Protein AF-A0A2R6CIU4-F1 (afdb_monomer)

Foldseek 3Di:
DDDDDDDDDDDPDDDDDDDDDDDDDDDDDDDDDDDDDDDDDDDDDDDDDDDDDDPPPPPPPPPDDPDDDDDDAPDFDDCQLLQDDDDRNQVNLVVQFWFQWAAPVVGQDIDGTQFPDWDADPQQFKIKTFGDPCDAHPVGHHQFLVQLVQLLLLCFAFPSNVPRNCCCVVQVFDFAFQDPDPVPGDPPVRGDRPGGQWDRPDRGMIMTGHPGRDPCNSVSRRGRSSTGDPHQCDCRRPPHPHDD

Nearest PDB structures (foldseek):
  6dth-assembly1_A  TM=9.074E-01  e=2.411E-11  Haemophilus influenzae 86-028NP
  8upi-assembly1_A  TM=8.669E-01  e=5.474E-10  Mesorhizobium sp. AP09
  4gl8-assembly2_B  TM=8.285E-01  e=9.313E-10  Borreliella burgdorferi B31
  7kz9-assembly2_B  TM=8.785E-01  e=1.852E-08  Pseudomonas sp. PDC86
  3dp8-assembly2_B  TM=7.549E-01  e=6.123E-08  Escherichia coli K-12

Secondary structure (DSSP, 8-state):
------------------------------------------------------------------------PPP-S--SGGG--HHHHHHHHTTT---SEEPPTT--S-EESSEEEEEE-TTS-EEEEEEPTT-B-TTSPBP-HHHHHHHHHHHHH-TT-TT--HHHHTS-B---BSSSSTTT--TTTTB-TT-SSEEEEETTEEEEEBSS--TTHHHHTTSGGGS---TTS-S-STT-----

Solvent-accessible surface area (backbone atoms only — not comparable to full-atom values): 15424 Å² total; per-residue (Å²): 136,80,88,83,88,83,86,81,88,79,79,85,71,88,78,84,87,82,90,85,89,90,85,89,81,90,84,80,90,81,91,79,86,87,86,88,83,84,89,88,85,90,82,89,80,90,80,88,81,90,84,91,82,74,88,79,71,79,74,82,76,87,68,81,70,89,81,79,86,86,79,91,72,58,86,60,86,37,79,51,51,36,48,58,54,64,72,23,12,48,64,51,38,72,72,77,55,66,27,49,24,32,65,48,91,98,48,85,63,65,38,66,61,42,20,75,46,76,50,68,43,98,72,50,28,42,39,37,35,37,43,42,90,81,41,55,46,98,88,65,50,71,58,37,25,54,15,41,53,46,27,46,46,22,14,47,46,16,87,69,11,81,91,32,38,42,68,54,75,63,29,45,42,30,59,51,57,78,37,99,41,83,92,70,46,50,83,35,80,25,54,43,75,90,36,59,45,58,44,56,80,42,63,46,28,31,35,39,33,34,72,54,62,55,95,51,39,66,66,57,42,46,41,66,35,61,26,54,46,69,65,45,50,54,51,60,23,61,98,42,82,31,77,106

Sequence (244 aa):
MGETP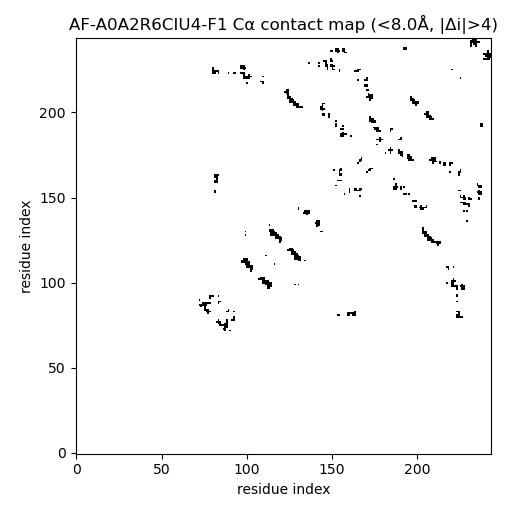SNTEGRSTRRSFLTAAGGAGMVALAGCTGDDSDDTDAGDSDTGDGDTGDGDTGDDDTGGEEQVLQLSIPPTDSFDNIRIKGDGSTQITNQVYAGLLTHPEGGLEPVGEIATNVEISDDFQTYTFELDENAVFHNGDPVRAQDFIYSWERAVGSPNAQETRHITTDVPVEHEVEAESYEEATYPDDYVPGSLAVEAVDDKTLRMNLRFAWHSTLEKLTIGPLEPVPEGLVDDAPGYDGEL

pLDDT: mean 79.24, std 23.2, range [32.53, 98.88]

Radius of gyration: 27.36 Å; Cα contacts (8 Å, |Δi|>4): 360; chains: 1; bounding box: 93×91×56 Å

Structure (mmCIF, N/CA/C/O backbone):
data_AF-A0A2R6CIU4-F1
#
_entry.id   AF-A0A2R6CIU4-F1
#
loop_
_atom_site.group_PDB
_atom_site.id
_atom_site.type_symbol
_atom_site.label_atom_id
_atom_site.label_alt_id
_atom_site.label_comp_id
_atom_site.label_asym_id
_atom_site.label_entity_id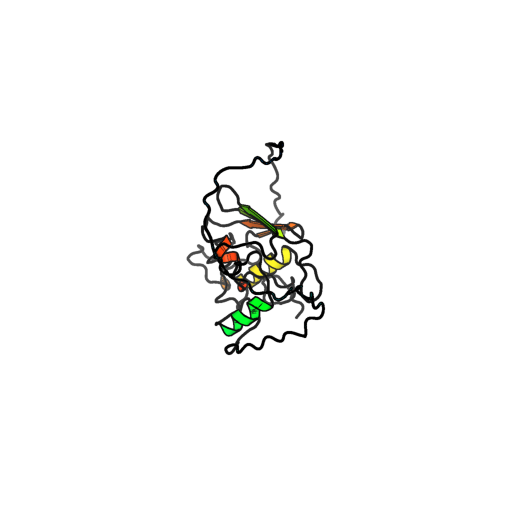
_atom_site.label_seq_id
_atom_site.pdbx_PDB_ins_code
_atom_site.Cartn_x
_atom_site.Cartn_y
_atom_site.Cartn_z
_atom_site.occupancy
_atom_site.B_iso_or_equiv
_atom_site.auth_seq_id
_atom_site.auth_comp_id
_atom_site.auth_asym_id
_atom_site.auth_atom_id
_atom_site.pdbx_PDB_model_num
ATOM 1 N N . MET A 1 1 ? 43.187 -44.907 3.452 1.00 40.69 1 MET A N 1
ATOM 2 C CA . MET A 1 1 ? 43.236 -44.356 4.821 1.00 40.69 1 MET A CA 1
ATOM 3 C C . MET A 1 1 ? 42.487 -43.027 4.820 1.00 40.69 1 MET A C 1
ATOM 5 O O . MET A 1 1 ? 42.979 -42.114 4.172 1.00 40.69 1 MET A O 1
ATOM 9 N N . GLY A 1 2 ? 41.326 -42.990 5.496 1.00 42.25 2 GLY A N 1
ATOM 10 C CA . GLY A 1 2 ? 40.418 -41.841 5.720 1.00 42.25 2 GLY A CA 1
ATOM 11 C C . GLY A 1 2 ? 39.456 -41.592 4.548 1.00 42.25 2 GLY A C 1
ATOM 12 O O . GLY A 1 2 ? 39.940 -41.182 3.504 1.00 42.25 2 GLY A O 1
ATOM 13 N N . GLU A 1 3 ? 38.140 -41.878 4.533 1.00 34.25 3 GLU A N 1
ATOM 14 C CA . GLU A 1 3 ? 37.060 -41.831 5.558 1.00 34.25 3 GLU A CA 1
ATOM 15 C C . GLU A 1 3 ? 37.051 -40.476 6.292 1.00 34.25 3 GLU A C 1
ATOM 17 O O . GLU A 1 3 ? 38.065 -40.115 6.873 1.00 34.25 3 GLU A O 1
ATOM 22 N N . THR A 1 4 ? 36.015 -39.627 6.314 1.00 41.59 4 THR A N 1
ATOM 23 C CA . THR A 1 4 ? 34.558 -39.718 6.058 1.00 41.59 4 THR A CA 1
ATOM 24 C C . THR A 1 4 ? 33.990 -38.267 5.989 1.00 41.59 4 THR A C 1
ATOM 26 O O . THR A 1 4 ? 34.752 -37.328 6.219 1.00 41.59 4 THR A O 1
ATOM 29 N N . PRO A 1 5 ? 32.697 -38.057 5.657 1.00 53.28 5 PRO A N 1
ATOM 30 C CA . PRO A 1 5 ? 32.129 -36.810 5.125 1.00 53.28 5 PRO A CA 1
ATOM 31 C C . PRO A 1 5 ? 31.508 -35.893 6.196 1.00 53.28 5 PRO A C 1
ATOM 33 O O . PRO A 1 5 ? 31.348 -36.293 7.345 1.00 53.28 5 PRO A O 1
ATOM 36 N N . SER A 1 6 ? 31.035 -34.710 5.792 1.00 36.94 6 SER A N 1
ATOM 37 C CA . SER A 1 6 ? 29.988 -33.992 6.531 1.00 36.94 6 SER A CA 1
ATOM 38 C C . SER A 1 6 ? 28.919 -33.467 5.574 1.00 36.94 6 SER A C 1
ATOM 40 O O . SER A 1 6 ? 29.061 -32.421 4.948 1.00 36.94 6 SER A O 1
ATOM 42 N N . ASN A 1 7 ? 27.848 -34.247 5.474 1.00 40.69 7 ASN A N 1
ATOM 43 C CA . ASN A 1 7 ? 26.508 -33.763 5.178 1.00 40.69 7 ASN A CA 1
ATOM 44 C C . ASN A 1 7 ? 25.983 -33.069 6.450 1.00 40.69 7 ASN A C 1
ATOM 46 O O . ASN A 1 7 ? 26.304 -33.560 7.533 1.00 40.69 7 ASN A O 1
ATOM 50 N N . THR A 1 8 ? 25.199 -31.993 6.344 1.00 39.06 8 THR A N 1
ATOM 51 C CA . THR A 1 8 ? 23.981 -31.741 7.150 1.00 39.06 8 THR A CA 1
ATOM 52 C C . THR A 1 8 ? 23.365 -30.400 6.749 1.00 39.06 8 THR A C 1
ATOM 54 O O . THR A 1 8 ? 23.949 -29.335 6.934 1.00 39.06 8 THR A O 1
ATOM 57 N N . GLU A 1 9 ? 22.151 -30.514 6.220 1.00 46.09 9 GLU A N 1
ATOM 58 C CA . GLU A 1 9 ? 21.124 -29.491 6.067 1.00 46.09 9 GLU A CA 1
ATOM 59 C C . GLU A 1 9 ? 20.937 -28.649 7.340 1.00 46.09 9 GLU A C 1
ATOM 61 O O . GLU A 1 9 ? 20.700 -29.179 8.426 1.00 46.09 9 GLU A O 1
ATOM 66 N N . GLY A 1 10 ? 20.954 -27.327 7.194 1.00 34.62 10 GLY A N 1
ATOM 67 C CA . GLY A 1 10 ? 20.480 -26.391 8.208 1.00 34.62 10 GLY A CA 1
ATOM 68 C C . GLY A 1 10 ? 19.178 -25.750 7.753 1.00 34.62 10 GLY A C 1
ATOM 69 O O . GLY A 1 10 ? 19.199 -24.706 7.113 1.00 34.62 10 GLY A O 1
ATOM 70 N N . ARG A 1 11 ? 18.045 -26.381 8.074 1.00 40.62 11 ARG A N 1
ATOM 71 C CA . ARG A 1 11 ? 16.707 -25.782 7.959 1.00 40.62 11 ARG A CA 1
ATOM 72 C C . ARG A 1 11 ? 16.665 -24.490 8.782 1.00 40.62 11 ARG A C 1
ATOM 74 O O . ARG A 1 11 ? 16.795 -24.551 10.007 1.00 40.62 11 ARG A O 1
ATOM 81 N N . SER A 1 12 ? 16.461 -23.344 8.131 1.00 40.06 12 SER A N 1
ATOM 82 C CA . SER A 1 12 ? 16.193 -22.086 8.833 1.00 40.06 12 SER A CA 1
ATOM 83 C C . SER A 1 12 ? 14.860 -22.221 9.567 1.00 40.06 12 SER A C 1
ATOM 85 O O . SER A 1 12 ? 13.793 -22.363 8.971 1.00 40.06 12 SER A O 1
ATOM 87 N N . THR A 1 13 ? 14.945 -22.317 10.889 1.00 41.78 13 THR A N 1
ATOM 88 C CA . THR A 1 13 ? 13.796 -22.472 11.775 1.00 41.78 13 THR A CA 1
ATOM 89 C C . THR A 1 13 ? 13.270 -21.080 12.092 1.00 41.78 13 THR A C 1
ATOM 91 O O . THR A 1 13 ? 13.979 -20.292 12.718 1.00 41.78 13 THR A O 1
ATOM 94 N N . ARG A 1 14 ? 12.032 -20.805 11.659 1.00 48.69 14 ARG A N 1
ATOM 95 C CA . ARG A 1 14 ? 11.247 -19.605 11.982 1.00 48.69 14 ARG A CA 1
ATOM 96 C C . ARG A 1 14 ? 11.309 -19.356 13.489 1.00 48.69 14 ARG A C 1
ATOM 98 O O . ARG A 1 14 ? 10.862 -20.194 14.274 1.00 48.69 14 ARG A O 1
ATOM 105 N N . ARG A 1 15 ? 11.914 -18.243 13.902 1.00 47.59 15 ARG A N 1
ATOM 106 C CA . ARG A 1 15 ? 11.979 -17.863 15.314 1.00 47.59 15 ARG A CA 1
ATOM 107 C C . ARG A 1 15 ? 10.782 -16.992 15.647 1.00 47.59 15 ARG A C 1
ATOM 109 O O . ARG A 1 15 ? 10.763 -15.809 15.345 1.00 47.59 15 ARG A O 1
ATOM 116 N N . SER A 1 16 ? 9.810 -17.615 16.303 1.00 41.00 16 SER A N 1
ATOM 117 C CA . SER A 1 16 ? 8.785 -16.939 17.087 1.00 41.00 16 SER A CA 1
ATOM 118 C C . SER A 1 16 ? 9.437 -16.053 18.148 1.00 41.00 16 SER A C 1
ATOM 120 O O . SER A 1 16 ? 10.210 -16.545 18.974 1.00 41.00 16 SER A O 1
ATOM 122 N N . PHE A 1 17 ? 9.073 -14.775 18.167 1.00 42.91 17 PHE A N 1
ATOM 123 C CA . PHE A 1 17 ? 9.242 -13.921 19.334 1.00 42.91 17 PHE A CA 1
ATOM 124 C C . PHE A 1 17 ? 7.880 -13.753 20.008 1.00 42.91 17 PHE A C 1
ATOM 126 O O . PHE A 1 17 ? 6.955 -13.180 19.449 1.00 42.91 17 PHE A O 1
ATOM 133 N N . LEU A 1 18 ? 7.761 -14.285 21.224 1.00 45.03 18 LEU A N 1
ATOM 134 C CA . LEU A 1 18 ? 6.689 -13.965 22.159 1.00 45.03 18 LEU A CA 1
ATOM 135 C C . LEU A 1 18 ? 7.311 -13.497 23.472 1.00 45.03 18 LEU A C 1
ATOM 137 O O . LEU A 1 18 ? 8.196 -14.176 24.001 1.00 45.03 18 LEU A O 1
ATOM 141 N N . THR A 1 19 ? 6.722 -12.437 24.036 1.00 38.72 19 THR A N 1
ATOM 142 C CA . THR A 1 19 ? 6.348 -12.253 25.461 1.00 38.72 19 THR A CA 1
ATOM 143 C C . THR A 1 19 ? 6.797 -10.913 26.053 1.00 38.72 19 THR A C 1
ATOM 145 O O . THR A 1 19 ? 7.973 -10.744 26.360 1.00 38.72 19 THR A O 1
ATOM 148 N N . ALA A 1 20 ? 5.826 -10.026 26.321 1.00 40.47 20 ALA A N 1
ATOM 149 C CA . ALA A 1 20 ? 5.445 -9.490 27.650 1.00 40.47 20 ALA A CA 1
ATOM 150 C C . ALA A 1 20 ? 4.578 -8.219 27.445 1.00 40.47 20 ALA A C 1
ATOM 152 O O . ALA A 1 20 ? 5.056 -7.249 26.882 1.00 40.47 20 ALA A O 1
ATOM 153 N N . ALA A 1 21 ? 3.258 -8.232 27.659 1.00 45.28 21 ALA A N 1
ATOM 154 C CA . ALA A 1 21 ? 2.505 -8.189 28.924 1.00 45.28 21 ALA A CA 1
ATOM 155 C C . ALA A 1 21 ? 2.401 -6.793 29.590 1.00 45.28 21 ALA A C 1
ATOM 157 O O . ALA A 1 21 ? 3.318 -6.370 30.286 1.00 45.28 21 ALA A O 1
ATOM 158 N N . GLY A 1 22 ? 1.196 -6.200 29.529 1.00 33.81 22 GLY A N 1
ATOM 159 C CA . GLY A 1 22 ? 0.552 -5.577 30.697 1.00 33.81 22 GLY A CA 1
ATOM 160 C C . GLY A 1 22 ? 0.092 -4.117 30.571 1.00 33.81 22 GLY A C 1
ATOM 161 O O . GLY A 1 22 ? 0.916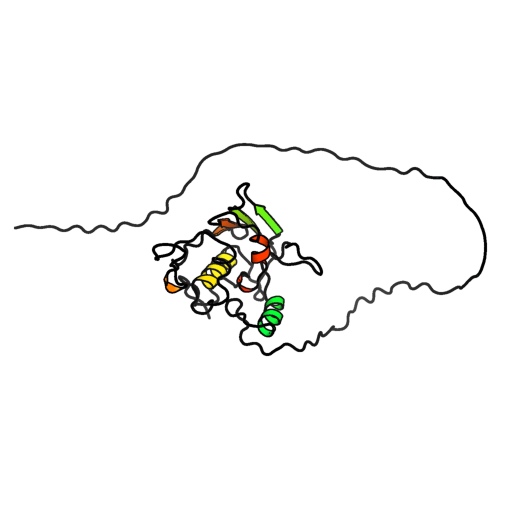 -3.224 30.434 1.00 33.81 22 GLY A O 1
ATOM 162 N N . GLY A 1 23 ? -1.210 -3.875 30.791 1.00 41.78 23 GLY A N 1
ATOM 163 C CA . GLY A 1 23 ? -1.718 -2.571 31.243 1.00 41.78 23 GLY A CA 1
ATOM 164 C C . GLY A 1 23 ? -3.142 -2.230 30.801 1.00 41.78 23 GLY A C 1
ATOM 165 O O . GLY A 1 23 ? -3.330 -1.611 29.768 1.00 41.78 23 GLY A O 1
ATOM 166 N N . ALA A 1 24 ? -4.145 -2.609 31.598 1.00 47.69 24 ALA A N 1
ATOM 167 C CA . ALA A 1 24 ? -5.553 -2.267 31.389 1.00 47.69 24 ALA A CA 1
ATOM 168 C C . ALA A 1 24 ? -5.875 -0.805 31.754 1.00 47.69 24 ALA A C 1
ATOM 170 O O . ALA A 1 24 ? -5.372 -0.292 32.754 1.00 47.69 24 ALA A O 1
ATOM 171 N N . GLY A 1 25 ? -6.812 -0.191 31.025 1.00 43.91 25 GLY A N 1
ATOM 172 C CA . GLY A 1 25 ? -7.410 1.097 31.381 1.00 43.91 25 GLY A CA 1
ATOM 173 C C . GLY A 1 25 ? -8.741 1.346 30.671 1.00 43.91 25 GLY A C 1
ATOM 174 O O . GLY A 1 25 ? -8.791 2.090 29.703 1.00 43.91 25 GLY A O 1
ATOM 175 N N . MET A 1 26 ? -9.826 0.733 31.155 1.00 49.50 26 MET A N 1
ATOM 176 C CA . MET A 1 26 ? -11.196 1.125 30.794 1.00 49.50 26 MET A CA 1
ATOM 177 C C . MET A 1 26 ? -11.586 2.397 31.555 1.00 49.50 26 MET A C 1
ATOM 179 O O . MET A 1 26 ? -11.613 2.386 32.788 1.00 49.50 26 MET A O 1
ATOM 183 N N . VAL A 1 27 ? -11.988 3.444 30.836 1.00 54.94 27 VAL A N 1
ATOM 184 C CA . VAL A 1 27 ? -12.813 4.525 31.389 1.00 54.94 27 VAL A CA 1
ATOM 185 C C . VAL A 1 27 ? -14.105 4.583 30.585 1.00 54.94 27 VAL A C 1
ATOM 187 O O . VAL A 1 27 ? -14.100 4.856 29.391 1.00 54.94 27 VAL A O 1
ATOM 190 N N . ALA A 1 28 ? -15.211 4.298 31.264 1.00 53.50 28 ALA A N 1
ATOM 191 C CA . ALA A 1 28 ? -16.570 4.479 30.781 1.00 53.50 28 ALA A CA 1
ATOM 192 C C . ALA A 1 28 ? -17.320 5.439 31.720 1.00 53.50 28 ALA A C 1
ATOM 194 O O . ALA A 1 28 ? -16.919 5.601 32.876 1.00 53.50 28 ALA A O 1
ATOM 195 N N . LEU A 1 29 ? -18.475 5.921 31.228 1.00 43.97 29 LEU A N 1
ATOM 196 C CA . LEU A 1 29 ? -19.526 6.741 31.874 1.00 43.97 29 LEU A CA 1
ATOM 197 C C . LEU A 1 29 ? -19.256 8.258 31.804 1.00 43.97 29 LEU A C 1
ATOM 199 O O . LEU A 1 29 ? -18.153 8.690 32.103 1.00 43.97 29 LEU A O 1
ATOM 203 N N . ALA A 1 30 ? -20.179 9.164 31.467 1.00 53.97 30 ALA A N 1
ATOM 204 C CA . ALA A 1 30 ? -21.625 9.201 31.184 1.00 53.97 30 ALA A CA 1
ATOM 205 C C . ALA A 1 30 ? -21.869 10.531 30.398 1.00 53.97 30 ALA A C 1
ATOM 207 O O . ALA A 1 30 ? -21.031 11.421 30.479 1.00 53.97 30 ALA A O 1
ATOM 208 N N . GLY A 1 31 ? -22.896 10.795 29.584 1.00 35.91 31 GLY A N 1
ATOM 209 C CA . GLY A 1 31 ? -24.311 10.438 29.667 1.00 35.91 31 GLY A CA 1
ATOM 210 C C . GLY A 1 31 ? -25.108 11.496 30.451 1.00 35.91 31 GLY A C 1
ATOM 211 O O . GLY A 1 31 ? -25.123 11.405 31.672 1.00 35.91 31 GLY A O 1
ATOM 212 N N . CYS A 1 32 ? -25.726 12.472 29.759 1.00 52.81 32 CYS A N 1
ATOM 213 C CA . CYS A 1 32 ? -27.054 13.094 30.017 1.00 52.81 32 CYS A CA 1
ATOM 214 C C . CYS A 1 32 ? -27.210 14.407 29.204 1.00 52.81 32 CYS A C 1
ATOM 216 O O . CYS A 1 32 ? -26.373 15.292 29.332 1.00 52.81 32 CYS A O 1
ATOM 218 N N . THR A 1 33 ? -28.126 14.495 28.223 1.00 45.06 33 THR A N 1
ATOM 219 C CA . THR A 1 33 ? -29.502 15.073 28.325 1.00 45.06 33 THR A CA 1
ATOM 220 C C . THR A 1 33 ? -29.495 16.521 28.841 1.00 45.06 33 THR A C 1
ATOM 222 O O . THR A 1 33 ? -29.038 16.746 29.953 1.00 45.06 33 THR A O 1
ATOM 225 N N . GLY A 1 34 ? -29.947 17.550 28.128 1.00 33.91 34 GLY A N 1
ATOM 226 C CA . GLY A 1 34 ? -31.253 17.714 27.487 1.00 33.91 34 GLY A CA 1
ATOM 227 C C . GLY A 1 34 ? -31.956 18.928 28.126 1.00 33.91 34 GLY A C 1
ATOM 228 O O . GLY A 1 34 ? -31.728 19.195 29.304 1.00 33.91 34 GLY A O 1
ATOM 229 N N . ASP A 1 35 ? -32.815 19.577 27.340 1.00 34.22 35 ASP A N 1
ATOM 230 C CA . ASP A 1 35 ? -33.906 20.496 27.717 1.00 34.22 35 ASP A CA 1
ATOM 231 C C . ASP A 1 35 ? -33.713 22.023 27.558 1.00 34.22 35 ASP A C 1
ATOM 233 O O . ASP A 1 35 ? -32.826 22.658 28.132 1.00 34.22 35 ASP A O 1
ATOM 237 N N . ASP A 1 36 ? -34.631 22.536 26.734 1.00 43.06 36 ASP A N 1
ATOM 238 C CA . ASP A 1 36 ? -35.089 23.886 26.410 1.00 43.06 36 ASP A CA 1
ATOM 239 C C . ASP A 1 36 ? -35.134 24.925 27.537 1.00 43.06 36 ASP A C 1
ATOM 241 O O . ASP A 1 36 ? -35.415 24.613 28.693 1.00 43.06 36 ASP A O 1
ATOM 245 N N . SER A 1 37 ? -35.019 26.204 27.152 1.00 39.16 37 SER A N 1
ATOM 246 C CA . SER A 1 37 ? -35.861 27.296 27.672 1.00 39.16 37 SER A CA 1
ATOM 247 C C . SER A 1 37 ? -35.750 28.555 26.803 1.00 39.16 37 SER A C 1
ATOM 249 O O . SER A 1 37 ? -34.659 29.072 26.562 1.00 39.16 37 SER A O 1
ATOM 251 N N . ASP A 1 38 ? -36.927 29.017 26.394 1.00 34.06 38 ASP A N 1
ATOM 252 C CA . ASP A 1 38 ? -37.284 30.152 25.549 1.00 34.06 38 ASP A CA 1
ATOM 253 C C . ASP A 1 38 ? -36.863 31.567 26.004 1.00 34.06 38 ASP A C 1
ATOM 255 O O . ASP A 1 38 ? -36.639 31.856 27.181 1.00 34.06 38 ASP A O 1
ATOM 259 N N . ASP A 1 39 ? -36.956 32.445 24.996 1.00 37.62 39 ASP A N 1
ATOM 260 C CA . ASP A 1 39 ? -37.432 33.836 25.000 1.00 37.62 39 ASP A CA 1
ATOM 261 C C . ASP A 1 39 ? -36.554 34.965 25.566 1.00 37.62 39 ASP A C 1
ATOM 263 O O . ASP A 1 39 ? -36.380 35.153 26.769 1.00 37.62 39 ASP A O 1
ATOM 267 N N . THR A 1 40 ? -36.120 35.858 24.668 1.00 32.84 40 THR A N 1
ATOM 268 C CA . THR A 1 40 ? -36.697 37.214 24.513 1.00 32.84 40 THR A CA 1
ATOM 269 C C . THR A 1 40 ? -35.894 38.013 23.478 1.00 32.84 40 THR A C 1
ATOM 271 O O . THR A 1 40 ? -34.697 38.217 23.647 1.00 32.84 40 THR A O 1
ATOM 274 N N . ASP A 1 41 ? -36.536 38.493 22.413 1.00 34.06 41 ASP A N 1
ATOM 275 C CA . ASP A 1 41 ? -36.815 39.929 22.245 1.00 34.06 41 ASP A CA 1
ATOM 276 C C . ASP A 1 41 ? -37.556 40.174 20.923 1.00 34.06 41 ASP A C 1
ATOM 278 O O . ASP A 1 41 ? -37.136 39.757 19.842 1.00 34.06 41 ASP A O 1
ATOM 282 N N . ALA A 1 42 ? -38.691 40.854 21.042 1.00 36.62 42 ALA A N 1
ATOM 283 C CA . ALA A 1 42 ? -39.556 41.235 19.945 1.00 36.62 42 ALA A CA 1
ATOM 284 C C . ALA A 1 42 ? -39.178 42.643 19.469 1.00 36.62 42 ALA A C 1
ATOM 286 O O . ALA A 1 42 ? -39.228 43.602 20.237 1.00 36.62 42 ALA A O 1
ATOM 287 N N . GLY A 1 43 ? -38.875 42.772 18.179 1.00 33.66 43 GLY A N 1
ATOM 288 C CA . GLY A 1 43 ? -38.685 44.045 17.487 1.00 33.66 43 GLY A CA 1
ATOM 289 C C . GLY A 1 43 ? -39.458 44.063 16.173 1.00 33.66 43 GLY A C 1
ATOM 290 O O . GLY A 1 43 ? -38.932 43.696 15.131 1.00 33.66 43 GLY A O 1
ATOM 291 N N . ASP A 1 44 ? -40.719 44.466 16.281 1.00 36.81 44 ASP A N 1
ATOM 292 C CA . ASP A 1 44 ? -41.737 44.674 15.246 1.00 36.81 44 ASP A CA 1
ATOM 293 C C . ASP A 1 44 ? -41.370 45.748 14.194 1.00 36.81 44 ASP A C 1
ATOM 295 O O . ASP A 1 44 ? -40.873 46.821 14.547 1.00 36.81 44 ASP A O 1
ATOM 299 N N . SER A 1 45 ? -41.639 45.480 12.907 1.00 37.03 45 SER A N 1
ATOM 300 C CA . SER A 1 45 ? -42.509 46.316 12.042 1.00 37.03 45 SER A CA 1
ATOM 301 C C . SER A 1 45 ? -42.553 45.842 10.572 1.00 37.03 45 SER A C 1
ATOM 303 O O . SER A 1 45 ? -41.539 45.846 9.881 1.00 37.03 45 SER A O 1
ATOM 305 N N . ASP A 1 46 ? -43.768 45.459 10.137 1.00 34.81 46 ASP A N 1
ATOM 306 C CA . ASP A 1 46 ? -44.488 45.824 8.888 1.00 34.81 46 ASP A CA 1
ATOM 307 C C . ASP A 1 46 ? -43.694 45.938 7.555 1.00 34.81 46 ASP A C 1
ATOM 309 O O . ASP A 1 46 ? -42.739 46.691 7.446 1.00 34.81 46 ASP A O 1
ATOM 313 N N . THR A 1 47 ? -44.092 45.414 6.383 1.00 37.06 47 THR A N 1
ATOM 314 C CA . THR A 1 47 ? -45.433 45.243 5.780 1.00 37.06 47 THR A CA 1
ATOM 315 C C . THR A 1 47 ? -45.310 44.565 4.394 1.00 37.06 47 THR A C 1
ATOM 317 O O . THR A 1 47 ? -44.411 44.938 3.645 1.00 37.06 47 THR A O 1
ATOM 320 N N . GLY A 1 48 ? -46.296 43.728 4.020 1.00 32.53 48 GLY A N 1
ATOM 321 C CA . GLY A 1 48 ? -46.746 43.412 2.638 1.00 32.53 48 GLY A CA 1
ATOM 322 C C . GLY A 1 48 ? -45.811 42.534 1.787 1.00 32.53 48 GLY A C 1
ATOM 323 O O . GLY A 1 48 ? -44.605 42.692 1.824 1.00 32.53 48 GLY A O 1
ATOM 324 N N . ASP A 1 49 ? -46.246 41.593 0.958 1.00 39.66 49 ASP A N 1
ATOM 325 C CA . ASP A 1 49 ? -47.519 41.327 0.290 1.00 39.66 49 ASP A CA 1
ATOM 326 C C . ASP A 1 49 ? -47.469 39.863 -0.198 1.00 39.66 49 ASP A C 1
ATOM 328 O O . ASP A 1 49 ? -46.385 39.296 -0.353 1.00 39.66 49 ASP A O 1
ATOM 332 N N . GLY A 1 50 ? -48.627 39.232 -0.362 1.00 37.19 50 GLY A N 1
ATOM 333 C CA . GLY A 1 50 ? -48.740 37.790 -0.561 1.00 37.19 50 GLY A CA 1
ATOM 334 C C . GLY A 1 50 ? -48.333 37.298 -1.949 1.00 37.19 50 GLY A C 1
ATOM 335 O O . GLY A 1 50 ? -48.585 37.955 -2.954 1.00 37.19 50 GLY A O 1
ATOM 336 N N . ASP A 1 51 ? -47.822 36.069 -1.996 1.00 39.88 51 ASP A N 1
ATOM 337 C CA . ASP A 1 51 ? -48.070 35.182 -3.126 1.00 39.88 51 ASP A CA 1
ATOM 338 C C . ASP A 1 51 ? -48.325 33.759 -2.622 1.00 39.88 51 ASP A C 1
ATOM 340 O O . ASP A 1 51 ? -47.639 33.227 -1.748 1.00 39.88 51 ASP A O 1
ATOM 344 N N . THR A 1 52 ? -49.406 33.196 -3.138 1.00 43.62 52 THR A N 1
ATOM 345 C CA . THR A 1 52 ? -49.905 31.848 -2.895 1.00 43.62 52 THR A CA 1
ATOM 346 C C . THR A 1 52 ? -49.443 30.953 -4.030 1.00 43.62 52 THR A C 1
ATOM 348 O O . THR A 1 52 ? -49.817 31.194 -5.174 1.00 43.62 52 THR A O 1
ATOM 351 N N . GLY A 1 53 ? -48.752 29.869 -3.696 1.00 34.34 53 GLY A N 1
ATOM 352 C CA . GLY A 1 53 ? -48.411 28.786 -4.617 1.00 34.34 53 GLY A CA 1
ATOM 353 C C . GLY A 1 53 ? -46.987 28.325 -4.340 1.00 34.34 53 GLY A C 1
ATOM 354 O O . GLY A 1 53 ? -46.100 29.138 -4.148 1.00 34.34 53 GLY A O 1
ATOM 355 N N . ASP A 1 54 ? -46.667 27.056 -4.240 1.00 44.06 54 ASP A N 1
ATOM 356 C CA . ASP A 1 54 ? -47.410 25.827 -4.423 1.00 44.06 54 ASP A CA 1
ATOM 357 C C . ASP A 1 54 ? -46.629 24.802 -3.595 1.00 44.06 54 ASP A C 1
ATOM 359 O O . ASP A 1 54 ? -45.417 24.948 -3.402 1.00 44.06 54 ASP A O 1
ATOM 363 N N . GLY A 1 55 ? -47.322 23.827 -3.024 1.00 44.50 55 GLY A N 1
ATOM 364 C CA . GLY A 1 55 ? -46.662 22.782 -2.262 1.00 44.50 55 GLY A CA 1
ATOM 365 C C . GLY A 1 55 ? -45.888 21.897 -3.222 1.00 44.50 55 GLY A C 1
ATOM 366 O O . GLY A 1 55 ? -46.471 20.983 -3.790 1.00 44.50 55 GLY A O 1
ATOM 367 N N . ASP A 1 56 ? -44.588 22.141 -3.368 1.00 40.75 56 ASP A N 1
ATOM 368 C CA . ASP A 1 56 ? -43.674 21.159 -3.941 1.00 40.75 56 ASP A CA 1
ATOM 369 C C . ASP A 1 56 ? -43.436 20.090 -2.869 1.00 40.75 56 ASP A C 1
ATOM 371 O O . ASP A 1 56 ? -42.462 20.079 -2.116 1.00 40.75 56 ASP A O 1
ATOM 375 N N . THR A 1 57 ? -44.443 19.234 -2.709 1.00 43.06 57 THR A N 1
ATOM 376 C CA . THR A 1 57 ? -44.234 17.882 -2.219 1.00 43.06 57 THR A CA 1
ATOM 377 C C . THR A 1 57 ? -43.233 17.256 -3.169 1.00 43.06 57 THR A C 1
ATOM 379 O O . THR A 1 57 ? -43.619 16.880 -4.273 1.00 43.06 57 THR A O 1
ATOM 382 N N . GLY A 1 58 ? -41.968 17.213 -2.744 1.00 41.06 58 GLY A N 1
ATOM 383 C CA . GLY A 1 58 ? -40.923 16.439 -3.394 1.00 41.06 58 GLY A CA 1
ATOM 384 C C . GLY A 1 58 ? -41.458 15.038 -3.630 1.00 41.06 58 GLY A C 1
ATOM 385 O O . GLY A 1 58 ? -41.642 14.260 -2.693 1.00 41.06 58 GLY A O 1
ATOM 386 N N . ASP A 1 59 ? -41.823 14.796 -4.879 1.00 40.59 59 ASP A N 1
ATOM 387 C CA . ASP A 1 59 ? -42.224 13.502 -5.380 1.00 40.59 59 ASP A CA 1
ATOM 388 C C . ASP A 1 59 ? -40.946 12.663 -5.351 1.00 40.59 59 ASP A C 1
ATOM 390 O O . ASP A 1 59 ? -40.014 12.899 -6.122 1.00 40.59 59 ASP A O 1
ATOM 394 N N . ASP A 1 60 ? -40.856 11.753 -4.380 1.00 52.19 60 ASP A N 1
ATOM 395 C CA . ASP A 1 60 ? -39.868 10.678 -4.369 1.00 52.19 60 ASP A CA 1
ATOM 396 C C . ASP A 1 60 ? -40.175 9.756 -5.562 1.00 52.19 60 ASP A C 1
ATOM 398 O O . ASP A 1 60 ? -40.767 8.679 -5.412 1.00 52.19 60 ASP A O 1
ATOM 402 N N . ASP A 1 61 ? -39.796 10.198 -6.767 1.00 49.09 61 ASP A N 1
ATOM 403 C CA . ASP A 1 61 ? -39.838 9.388 -7.979 1.00 49.09 61 ASP A CA 1
ATOM 404 C C . ASP A 1 61 ? -38.775 8.293 -7.859 1.00 49.09 61 ASP A C 1
ATOM 406 O O . ASP A 1 61 ? -37.593 8.411 -8.194 1.00 49.09 61 ASP A O 1
ATOM 410 N N . THR A 1 62 ? -39.228 7.201 -7.261 1.00 57.12 62 THR A N 1
ATOM 411 C CA . THR A 1 62 ? -38.511 5.955 -7.050 1.00 57.12 62 THR A CA 1
ATOM 412 C C . THR A 1 62 ? -38.470 5.207 -8.380 1.00 57.12 62 THR A C 1
ATOM 414 O O . THR A 1 62 ? -39.204 4.248 -8.612 1.00 57.12 62 THR A O 1
ATOM 417 N N . GLY A 1 63 ? -37.600 5.669 -9.277 1.00 56.50 63 GLY A N 1
ATOM 418 C CA . GLY A 1 63 ? -37.467 5.094 -10.612 1.00 56.50 63 GLY A CA 1
ATOM 419 C C . GLY A 1 63 ? -36.398 5.759 -11.468 1.00 56.50 63 GLY A C 1
ATOM 420 O O . GLY A 1 63 ? -36.674 6.085 -12.616 1.00 56.50 63 GLY A O 1
ATOM 421 N N . GLY A 1 64 ? -35.194 5.970 -10.923 1.00 61.31 64 GLY A N 1
ATOM 422 C CA . GLY A 1 64 ? -34.082 6.576 -11.656 1.00 61.31 64 GLY A CA 1
ATOM 423 C C . GLY A 1 64 ? -33.812 5.861 -12.983 1.00 61.31 64 GLY A C 1
ATOM 424 O O . GLY A 1 64 ? -33.390 4.705 -13.008 1.00 61.31 64 GLY A O 1
ATOM 425 N N . GLU A 1 65 ? -34.077 6.564 -14.080 1.00 72.75 65 GLU A N 1
ATOM 426 C CA . GLU A 1 65 ? -33.600 6.236 -15.420 1.00 72.75 65 GLU A CA 1
ATOM 427 C C . GLU A 1 65 ? -32.088 5.952 -15.403 1.00 72.75 65 GLU A C 1
ATOM 429 O O . GLU A 1 65 ? -31.351 6.559 -14.627 1.00 72.75 65 GLU A O 1
ATOM 434 N N . GLU A 1 66 ? -31.620 5.000 -16.220 1.00 79.12 66 GLU A N 1
ATOM 435 C CA . GLU A 1 66 ? -30.202 4.621 -16.289 1.00 79.12 66 GLU A CA 1
ATOM 436 C C . GLU A 1 66 ? -29.355 5.854 -16.643 1.00 79.12 66 GLU A C 1
ATOM 438 O O . GLU A 1 66 ? -29.334 6.319 -17.785 1.00 79.12 66 GLU A O 1
ATOM 443 N N . GLN A 1 67 ? -28.679 6.417 -15.640 1.00 84.69 67 GLN A N 1
ATOM 444 C CA . GLN A 1 67 ? -27.829 7.586 -15.816 1.00 84.69 67 GLN A CA 1
ATOM 445 C C . GLN A 1 67 ? -26.495 7.131 -16.403 1.00 84.69 67 GLN A C 1
ATOM 447 O O . GLN A 1 67 ? -25.664 6.534 -15.722 1.00 84.69 67 GLN A O 1
ATOM 452 N N . VAL A 1 68 ? -26.289 7.410 -17.689 1.00 89.56 68 VAL A N 1
ATOM 453 C CA . VAL A 1 68 ? -25.034 7.096 -18.379 1.00 89.56 68 VAL A CA 1
ATOM 454 C C . VAL A 1 68 ? -24.114 8.308 -18.344 1.00 89.56 68 VAL A C 1
ATOM 456 O O . VAL A 1 68 ? -24.372 9.320 -18.999 1.00 89.56 68 VAL A O 1
ATOM 459 N N . LEU A 1 69 ? -22.994 8.181 -17.634 1.00 88.62 69 LEU A N 1
ATOM 460 C CA . LEU A 1 69 ? -21.906 9.150 -17.687 1.00 88.62 69 LEU A CA 1
ATOM 461 C C . LEU A 1 69 ? -21.003 8.859 -18.899 1.00 88.62 69 LEU A C 1
ATOM 463 O O . LEU A 1 69 ? -20.378 7.804 -18.982 1.00 88.62 69 LEU A O 1
ATOM 467 N N . GLN A 1 70 ? -20.918 9.797 -19.847 1.00 90.56 70 GLN A N 1
ATOM 468 C CA . GLN A 1 70 ? -20.005 9.707 -20.993 1.00 90.56 70 GLN A CA 1
ATOM 469 C C . GLN A 1 70 ? -18.777 10.593 -20.770 1.00 90.56 70 GLN A C 1
ATOM 471 O O . GLN A 1 70 ? -18.874 11.819 -20.810 1.00 90.56 70 GLN A O 1
ATOM 476 N N . LEU A 1 71 ? -17.615 9.967 -20.569 1.00 86.69 71 LEU A N 1
ATOM 477 C CA . LEU A 1 71 ? -16.333 10.646 -20.371 1.00 86.69 71 LEU A CA 1
ATOM 478 C C . LEU A 1 71 ? -15.422 10.464 -21.586 1.00 86.69 71 LEU A C 1
ATOM 480 O O . LEU A 1 71 ? -15.359 9.392 -22.185 1.00 86.69 71 LEU A O 1
ATOM 484 N N . SER A 1 72 ? -14.678 11.515 -21.928 1.00 91.00 72 SER A N 1
ATOM 485 C CA . SER A 1 72 ? -13.568 11.426 -22.876 1.00 91.00 72 SER A CA 1
ATOM 486 C C . SER A 1 72 ? -12.272 11.282 -22.091 1.00 91.00 72 SER A C 1
ATOM 488 O O . SER A 1 72 ? -11.817 12.248 -21.483 1.00 91.00 72 SER A O 1
ATOM 490 N N . ILE A 1 73 ? -11.666 10.100 -22.140 1.00 89.38 73 ILE A N 1
ATOM 491 C CA . ILE A 1 73 ? -10.424 9.792 -21.424 1.00 89.38 73 ILE A CA 1
ATOM 492 C C . ILE A 1 73 ? -9.237 9.907 -22.400 1.00 89.38 73 ILE A C 1
ATOM 494 O O . ILE A 1 73 ? -9.374 9.522 -23.569 1.00 89.38 73 ILE A O 1
ATOM 498 N N . PRO A 1 74 ? -8.077 10.451 -21.979 1.00 89.81 74 PRO A N 1
ATOM 499 C CA . PRO A 1 74 ? -6.848 10.398 -22.769 1.00 89.81 74 PRO A CA 1
ATOM 500 C C . PRO A 1 74 ? -6.453 8.959 -23.155 1.00 89.81 74 PRO A C 1
ATOM 502 O O . PRO A 1 74 ? -6.905 8.001 -22.521 1.00 89.81 74 PRO A O 1
ATOM 505 N N . PRO A 1 75 ? -5.581 8.772 -24.166 1.00 88.12 75 PRO A N 1
ATOM 506 C CA . PRO A 1 75 ? -5.030 7.456 -24.474 1.00 88.12 75 PRO A CA 1
ATOM 507 C C . PRO A 1 75 ? -4.468 6.777 -23.221 1.00 88.12 75 PRO A C 1
ATOM 509 O O . PRO A 1 75 ? -3.795 7.416 -22.414 1.00 88.12 75 PRO A O 1
ATOM 512 N N . THR A 1 76 ? -4.784 5.495 -23.068 1.00 85.12 76 THR A N 1
ATOM 513 C CA . THR A 1 76 ? -4.393 4.681 -21.916 1.00 85.12 76 THR A CA 1
ATOM 514 C C . THR A 1 76 ? -3.471 3.566 -22.377 1.00 85.12 76 THR A C 1
ATOM 516 O O . THR A 1 76 ? -3.787 2.869 -23.344 1.00 85.12 76 THR A O 1
ATOM 519 N N . ASP A 1 77 ? -2.350 3.400 -21.680 1.00 83.69 77 ASP A N 1
ATOM 520 C CA . ASP A 1 77 ? -1.326 2.410 -22.025 1.00 83.69 77 ASP A CA 1
ATOM 521 C C . ASP A 1 77 ? -1.496 1.094 -21.250 1.00 83.69 77 ASP A C 1
ATOM 523 O O . ASP A 1 77 ? -1.064 0.039 -21.720 1.00 83.69 77 ASP A O 1
ATOM 527 N N . SER A 1 78 ? -2.109 1.140 -20.062 1.00 87.31 78 SER A N 1
ATOM 528 C CA . SER A 1 78 ? -2.298 -0.020 -19.188 1.00 87.31 78 SER A CA 1
ATOM 529 C C . SER A 1 78 ? -3.475 0.172 -18.228 1.00 87.31 78 SER A C 1
ATOM 531 O O . SER A 1 78 ? -3.747 1.290 -17.801 1.00 87.31 78 SER A O 1
ATOM 533 N N . PHE A 1 79 ? -4.126 -0.933 -17.854 1.00 88.94 79 PHE A N 1
ATOM 534 C CA . PHE A 1 79 ? -5.091 -0.999 -16.742 1.00 88.94 79 PHE A CA 1
ATOM 535 C C . PHE A 1 79 ? -4.527 -1.705 -15.505 1.00 88.94 79 PHE A C 1
ATOM 537 O O . PHE A 1 79 ? -5.182 -1.758 -14.476 1.00 88.94 79 PHE A O 1
ATOM 544 N N . ASP A 1 80 ? -3.321 -2.256 -15.617 1.00 91.12 80 ASP A N 1
ATOM 545 C CA . ASP A 1 80 ? -2.594 -2.849 -14.501 1.00 91.12 80 ASP A CA 1
ATOM 546 C C . ASP A 1 80 ? -2.053 -1.741 -13.582 1.00 91.12 80 ASP A C 1
ATOM 548 O O . ASP A 1 80 ? -1.328 -0.854 -14.054 1.00 91.12 80 ASP A O 1
ATOM 552 N N . ASN A 1 81 ? -2.403 -1.795 -12.293 1.00 89.50 81 ASN A N 1
ATOM 553 C CA . ASN A 1 81 ? -2.147 -0.727 -11.329 1.00 89.50 81 ASN A CA 1
ATOM 554 C C . ASN A 1 81 ? -0.648 -0.473 -11.071 1.00 89.50 81 ASN A C 1
ATOM 556 O O . ASN A 1 81 ? -0.246 0.673 -10.876 1.00 89.50 81 ASN A O 1
ATOM 560 N N . ILE A 1 82 ? 0.219 -1.483 -11.206 1.00 91.50 82 ILE A N 1
ATOM 561 C CA . ILE A 1 82 ? 1.683 -1.290 -11.108 1.00 91.50 82 ILE A CA 1
ATOM 562 C C . ILE A 1 82 ? 2.302 -0.715 -12.397 1.00 91.50 82 ILE A C 1
ATOM 564 O O . ILE A 1 82 ? 3.505 -0.484 -12.483 1.00 91.50 82 ILE A O 1
ATOM 568 N N . ARG A 1 83 ? 1.502 -0.520 -13.450 1.00 90.50 83 ARG A N 1
ATOM 569 C CA . ARG A 1 83 ? 1.942 0.014 -14.750 1.00 90.50 83 ARG A CA 1
ATOM 570 C C . ARG A 1 83 ? 1.237 1.320 -15.104 1.00 90.50 83 ARG A C 1
ATOM 572 O O . ARG A 1 83 ? 1.269 1.723 -16.269 1.00 90.50 83 ARG A O 1
ATOM 579 N N . ILE A 1 84 ? 0.592 1.965 -14.131 1.00 87.31 84 ILE A N 1
ATOM 580 C CA . ILE A 1 84 ? -0.101 3.238 -14.328 1.00 87.31 84 ILE A CA 1
ATOM 581 C C . ILE A 1 84 ? 0.897 4.282 -14.817 1.00 87.31 84 ILE A C 1
ATOM 583 O O . ILE A 1 84 ? 1.847 4.634 -14.121 1.00 87.31 84 ILE A O 1
ATOM 587 N N . LYS A 1 85 ? 0.650 4.794 -16.025 1.00 84.00 85 LYS A N 1
ATOM 588 C CA . LYS A 1 85 ? 1.368 5.929 -16.607 1.00 84.00 85 LYS A CA 1
ATOM 589 C C . LYS A 1 85 ? 0.382 6.884 -17.260 1.00 84.00 85 LYS A C 1
ATOM 591 O O . LYS A 1 85 ? -0.440 6.468 -18.080 1.00 84.00 85 LYS A O 1
ATOM 596 N N . GLY A 1 86 ? 0.503 8.161 -16.908 1.00 85.31 86 GLY A N 1
ATOM 597 C CA . GLY A 1 86 ? -0.315 9.244 -17.448 1.00 85.31 86 GLY A CA 1
ATOM 598 C C . GLY A 1 86 ? -1.783 9.228 -17.006 1.00 85.31 86 GLY A C 1
ATOM 599 O O . GLY A 1 86 ? -2.311 8.236 -16.506 1.00 85.31 86 GLY A O 1
ATOM 600 N N . ASP A 1 87 ? -2.452 10.355 -17.251 1.00 86.75 87 ASP A N 1
ATOM 601 C CA . ASP A 1 87 ? -3.785 10.657 -16.712 1.00 86.75 87 ASP A CA 1
ATOM 602 C C . ASP A 1 87 ? -4.890 9.704 -17.189 1.00 86.75 87 ASP A C 1
ATOM 604 O O . ASP A 1 87 ? -5.891 9.536 -16.497 1.00 86.75 87 ASP A O 1
ATOM 608 N N . GLY A 1 88 ? -4.744 9.105 -18.378 1.00 90.31 88 GLY A N 1
ATOM 609 C CA . GLY A 1 88 ? -5.731 8.168 -18.923 1.00 90.31 88 GLY A CA 1
ATOM 610 C C . GLY A 1 88 ? -5.805 6.875 -18.112 1.00 90.31 88 GLY A C 1
ATOM 611 O O . GLY A 1 88 ? -6.888 6.469 -17.697 1.00 90.31 88 GLY A O 1
ATOM 612 N N . SER A 1 89 ? -4.640 6.290 -17.811 1.00 90.00 89 SER A N 1
ATOM 613 C CA . SER A 1 89 ? -4.533 5.086 -16.983 1.00 90.00 89 SER A CA 1
ATOM 614 C C . SER A 1 89 ? -5.077 5.347 -15.577 1.00 90.00 89 SER A C 1
ATOM 616 O O . SER A 1 89 ? -5.923 4.589 -15.115 1.00 90.00 89 SER A O 1
ATOM 618 N N . THR A 1 90 ? -4.680 6.464 -14.948 1.00 88.88 90 THR A N 1
ATOM 619 C CA . THR A 1 90 ? -5.155 6.861 -13.610 1.00 88.88 90 THR A CA 1
ATOM 620 C C . THR A 1 90 ? -6.670 7.046 -13.556 1.00 88.88 90 THR A C 1
ATOM 622 O O . THR A 1 90 ? -7.315 6.562 -12.632 1.00 88.88 90 THR A O 1
ATOM 625 N N . GLN A 1 91 ? -7.265 7.713 -14.554 1.00 89.81 91 GLN A N 1
ATOM 626 C CA . GLN A 1 91 ? -8.718 7.908 -14.603 1.00 89.81 91 GLN A CA 1
ATOM 627 C C . GLN A 1 91 ? -9.488 6.593 -14.650 1.00 89.81 91 GLN A C 1
ATOM 629 O O . GLN A 1 91 ? -10.596 6.535 -14.136 1.00 89.81 91 GLN A O 1
ATOM 634 N N . ILE A 1 92 ? -8.930 5.556 -15.272 1.00 89.69 92 ILE A N 1
ATOM 635 C CA . ILE A 1 92 ? -9.594 4.258 -15.376 1.00 89.69 92 ILE A CA 1
ATOM 636 C C . ILE A 1 92 ? -9.344 3.427 -14.121 1.00 89.69 92 ILE A C 1
ATOM 638 O O . ILE A 1 92 ? -10.286 2.854 -13.584 1.00 89.69 92 ILE A O 1
ATOM 642 N N . THR A 1 93 ? -8.112 3.382 -13.614 1.00 90.31 93 THR A N 1
ATOM 643 C CA . THR A 1 93 ? -7.780 2.566 -12.436 1.00 90.31 93 THR A CA 1
ATOM 644 C C . THR A 1 93 ? -8.494 3.059 -11.184 1.00 90.31 93 THR A C 1
ATOM 646 O O . THR A 1 93 ? -9.063 2.236 -10.477 1.00 90.31 93 THR A O 1
ATOM 649 N N . ASN A 1 94 ? -8.633 4.377 -11.002 1.00 89.56 94 ASN A N 1
ATOM 650 C CA . ASN A 1 94 ? -9.402 4.966 -9.896 1.00 89.56 94 ASN A CA 1
ATOM 651 C C . ASN A 1 94 ? -10.911 4.634 -9.939 1.00 89.56 94 ASN A C 1
ATOM 653 O O . ASN A 1 94 ? -11.662 5.098 -9.087 1.00 89.56 94 ASN A O 1
ATOM 657 N N . GLN A 1 95 ? -11.407 3.953 -10.977 1.00 89.88 95 GLN A N 1
ATOM 658 C CA . GLN A 1 95 ? -12.803 3.502 -11.076 1.00 89.88 95 GLN A CA 1
ATOM 659 C C . GLN A 1 95 ? -12.947 1.986 -10.901 1.00 89.88 95 GLN A C 1
ATOM 661 O O . GLN A 1 95 ? -14.067 1.491 -10.805 1.00 89.88 95 GLN A O 1
ATOM 666 N N . VAL A 1 96 ? -11.836 1.247 -10.928 1.00 92.12 96 VAL A N 1
ATOM 667 C CA . VAL A 1 96 ? -11.809 -0.226 -10.947 1.00 92.12 96 VAL A CA 1
ATOM 668 C C . VAL A 1 96 ? -11.197 -0.792 -9.668 1.00 92.12 96 VAL A C 1
ATOM 670 O O . VAL A 1 96 ? -11.521 -1.909 -9.274 1.00 92.12 96 VAL A O 1
ATOM 673 N N . TYR A 1 97 ? -10.326 -0.029 -9.021 1.00 95.44 97 TYR A N 1
ATOM 674 C CA . TYR A 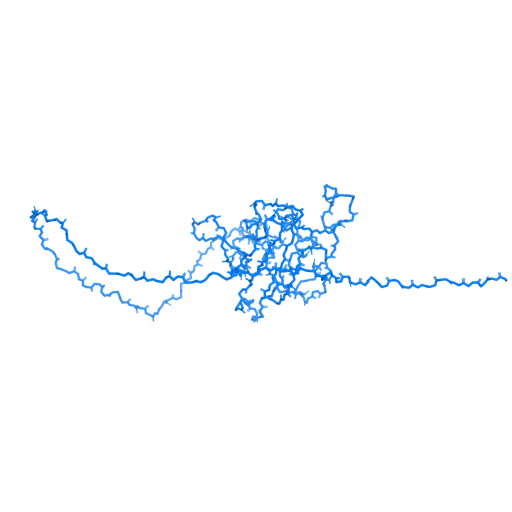1 97 ? -9.621 -0.422 -7.815 1.00 95.44 97 TYR A CA 1
ATOM 675 C C . TYR A 1 97 ? -10.035 0.454 -6.628 1.00 95.44 97 TYR A C 1
ATOM 677 O O . TYR A 1 97 ? -10.633 1.514 -6.805 1.00 95.44 97 TYR A O 1
ATOM 685 N N . ALA A 1 98 ? -9.734 -0.038 -5.429 1.00 96.06 98 ALA A N 1
ATOM 686 C CA . ALA A 1 98 ? -9.956 0.638 -4.157 1.00 96.06 98 ALA A CA 1
ATOM 687 C C . ALA A 1 98 ? -8.809 0.275 -3.206 1.00 96.06 98 ALA A C 1
ATOM 689 O O . ALA A 1 98 ? -8.392 -0.884 -3.162 1.00 96.06 98 ALA A O 1
ATOM 690 N N . GLY A 1 99 ? -8.279 1.243 -2.464 1.00 97.06 99 GLY A N 1
ATOM 691 C CA . GLY A 1 99 ? -7.109 1.083 -1.602 1.00 97.06 99 GLY A CA 1
ATOM 692 C C . GLY A 1 99 ? -7.452 0.885 -0.128 1.00 97.06 99 GLY A C 1
ATOM 693 O O . GLY A 1 99 ? -8.606 0.725 0.266 1.00 97.06 99 GLY A O 1
ATOM 694 N N . LEU A 1 100 ? -6.429 0.926 0.733 1.00 98.25 100 LEU A N 1
ATOM 695 C CA . LEU A 1 100 ? -6.657 1.024 2.182 1.00 98.25 100 LEU A CA 1
ATOM 696 C C . LEU A 1 100 ? -7.343 2.350 2.524 1.00 98.25 100 LEU A C 1
ATOM 698 O O . LEU A 1 100 ? -8.291 2.376 3.308 1.00 98.25 100 LEU A O 1
ATOM 702 N N . LEU A 1 101 ? -6.844 3.434 1.930 1.00 98.06 101 LEU A N 1
ATOM 703 C CA . LEU A 1 101 ? -7.256 4.806 2.181 1.00 98.06 101 LEU A CA 1
ATOM 704 C C . LEU A 1 101 ? -7.575 5.508 0.861 1.00 98.06 101 LEU A C 1
ATOM 706 O O . LEU A 1 101 ? -7.019 5.164 -0.177 1.00 98.06 101 LEU A O 1
ATOM 710 N N . THR A 1 102 ? -8.393 6.550 0.932 1.00 96.38 102 THR A N 1
ATOM 711 C CA . THR A 1 102 ? -8.739 7.423 -0.193 1.00 96.38 102 THR A CA 1
ATOM 712 C C . THR A 1 102 ? -8.840 8.875 0.265 1.00 96.38 102 THR A C 1
ATOM 714 O O . THR A 1 102 ? -8.755 9.170 1.458 1.00 96.38 102 THR A O 1
ATOM 717 N N . HIS A 1 103 ? -9.042 9.801 -0.667 1.00 94.81 103 HIS A N 1
ATOM 718 C CA . HIS A 1 103 ? -9.359 11.193 -0.356 1.00 94.81 103 HIS A CA 1
ATOM 719 C C . HIS A 1 103 ? -10.867 11.429 -0.489 1.00 94.81 103 HIS A C 1
ATOM 721 O O . HIS A 1 103 ? -11.451 11.076 -1.515 1.00 94.81 103 HIS A O 1
ATOM 727 N N . PRO A 1 104 ? -11.525 12.048 0.509 1.00 94.19 104 PRO A N 1
ATOM 728 C CA . PRO A 1 104 ? -12.938 12.375 0.395 1.00 94.19 104 PRO A CA 1
ATOM 729 C C . PRO A 1 104 ? -13.142 13.497 -0.629 1.00 94.19 104 PRO A C 1
ATOM 731 O O . PRO A 1 104 ? -12.244 14.302 -0.890 1.00 94.19 104 PRO A O 1
ATOM 734 N N . GLU A 1 105 ? -14.352 13.600 -1.180 1.00 90.06 105 GLU A N 1
ATOM 735 C CA . GLU A 1 105 ? -14.677 14.646 -2.151 1.00 90.06 105 GLU A CA 1
ATOM 736 C C . GLU A 1 105 ? -14.380 16.046 -1.586 1.00 90.06 105 GLU A C 1
ATOM 738 O O . GLU A 1 105 ? -14.876 16.442 -0.530 1.00 90.06 105 GLU A O 1
ATOM 743 N N . GLY A 1 106 ? -13.537 16.802 -2.294 1.00 91.25 106 GLY A N 1
ATOM 744 C CA . GLY A 1 106 ? -13.143 18.156 -1.898 1.00 91.25 106 GLY A CA 1
ATOM 745 C C . GLY A 1 106 ? -12.240 18.239 -0.659 1.00 91.25 106 GLY A C 1
ATOM 746 O O . GLY A 1 106 ? -11.923 19.351 -0.231 1.00 91.25 106 GLY A O 1
ATOM 747 N N . GLY A 1 107 ? -11.813 17.108 -0.091 1.00 92.69 107 GLY A N 1
ATOM 748 C CA . GLY A 1 107 ? -10.888 17.041 1.036 1.00 92.69 107 GLY A CA 1
ATOM 749 C C . GLY A 1 107 ? -9.493 16.567 0.634 1.00 92.69 107 GLY A C 1
ATOM 750 O O . GLY A 1 107 ? -9.295 15.954 -0.409 1.00 92.69 107 GLY A O 1
ATOM 751 N N . LEU A 1 108 ? -8.515 16.886 1.483 1.00 92.31 108 LEU A N 1
ATOM 752 C CA . LEU A 1 108 ? -7.113 16.480 1.316 1.00 92.31 108 LEU A CA 1
ATOM 753 C C . LEU A 1 108 ? -6.639 15.527 2.415 1.00 92.31 108 LEU A C 1
ATOM 755 O O . LEU A 1 108 ? -5.527 15.031 2.337 1.00 92.31 108 LEU A O 1
ATOM 759 N N . GLU A 1 109 ? -7.452 15.300 3.446 1.00 95.19 109 GLU A N 1
ATOM 760 C CA . GLU A 1 109 ? -7.102 14.374 4.520 1.00 95.19 109 GLU A CA 1
ATOM 761 C C . GLU A 1 109 ? -7.499 12.953 4.103 1.00 95.19 109 GLU A C 1
ATOM 763 O O . GLU A 1 109 ? -8.669 12.758 3.755 1.00 95.19 109 GLU A O 1
ATOM 768 N N . PRO A 1 110 ? -6.579 11.973 4.134 1.00 96.88 110 PRO A N 1
ATOM 769 C CA . PRO A 1 110 ? -6.912 10.583 3.866 1.00 96.88 110 PRO A CA 1
ATOM 770 C C . PRO A 1 110 ? -7.994 10.056 4.813 1.00 96.88 110 PRO A C 1
ATOM 772 O O . PRO A 1 110 ? -7.959 10.277 6.023 1.00 96.88 110 PRO A O 1
ATOM 775 N N . VAL A 1 111 ? -8.936 9.305 4.259 1.00 97.44 111 VAL A N 1
ATOM 776 C CA . VAL A 1 111 ? -9.979 8.577 4.986 1.00 97.44 111 VAL A CA 1
ATOM 777 C C . VAL A 1 111 ? -9.930 7.101 4.609 1.00 97.44 111 VAL A C 1
ATOM 779 O O . VAL A 1 111 ? -9.349 6.740 3.589 1.00 97.44 111 VAL A O 1
ATOM 782 N N . GLY A 1 112 ? -10.526 6.241 5.430 1.00 98.00 112 GLY A N 1
ATOM 783 C CA . GLY A 1 112 ? -10.657 4.819 5.116 1.00 98.00 112 GLY A CA 1
ATOM 784 C C . GLY A 1 112 ? -11.441 4.577 3.826 1.00 98.00 112 GLY A C 1
ATOM 785 O O . GLY A 1 112 ? -12.483 5.200 3.622 1.00 98.00 112 GLY A O 1
ATOM 786 N N . GLU A 1 113 ? -10.944 3.676 2.977 1.00 97.50 113 GLU A N 1
ATOM 787 C CA . GLU A 1 113 ? -11.687 3.133 1.835 1.00 97.50 113 GLU A CA 1
ATOM 788 C C . GLU A 1 113 ? -12.026 1.661 2.088 1.00 97.50 113 GLU A C 1
ATOM 790 O O . GLU A 1 113 ? -13.153 1.359 2.472 1.00 97.50 113 GLU A O 1
ATOM 795 N N . ILE A 1 114 ? -11.048 0.752 1.979 1.00 98.50 114 ILE A N 1
ATOM 796 C CA . ILE A 1 114 ? -11.195 -0.634 2.463 1.00 98.50 114 ILE A CA 1
ATOM 797 C C . ILE A 1 114 ? -10.851 -0.732 3.954 1.00 98.50 114 ILE A C 1
ATOM 799 O O . ILE A 1 114 ? -11.411 -1.571 4.663 1.00 98.50 114 ILE A O 1
ATOM 803 N N . ALA A 1 115 ? -9.937 0.105 4.456 1.00 98.69 115 ALA A N 1
ATOM 804 C CA . ALA A 1 115 ? -9.631 0.136 5.880 1.00 98.69 115 ALA A CA 1
ATOM 805 C C . ALA A 1 115 ? -10.766 0.827 6.650 1.00 98.69 115 ALA A C 1
ATOM 807 O O . ALA A 1 115 ? -11.114 1.974 6.383 1.00 98.69 115 ALA A O 1
ATOM 808 N N . THR A 1 116 ? -11.311 0.143 7.650 1.00 98.62 116 THR A N 1
ATOM 809 C CA . THR A 1 116 ? -12.326 0.684 8.566 1.00 98.62 116 THR A CA 1
ATOM 810 C C . THR A 1 116 ? -11.703 1.399 9.763 1.00 98.62 116 THR A C 1
ATOM 812 O O . THR A 1 116 ? -12.329 2.278 10.357 1.00 98.62 116 THR A O 1
ATOM 815 N N . ASN A 1 117 ? -10.460 1.051 10.097 1.00 98.56 117 ASN A N 1
ATOM 816 C CA . ASN A 1 117 ? -9.694 1.637 11.187 1.00 98.56 117 ASN A CA 1
ATOM 817 C C . ASN A 1 117 ? -8.187 1.546 10.904 1.00 98.56 117 ASN A C 1
ATOM 819 O O . ASN A 1 117 ? -7.727 0.631 10.215 1.00 98.56 117 ASN A O 1
ATOM 823 N N . VAL A 1 118 ? -7.426 2.492 11.462 1.00 98.38 118 VAL A N 1
ATOM 824 C CA . VAL A 1 118 ? -5.961 2.521 11.405 1.00 98.38 118 VAL A CA 1
ATOM 825 C C . VAL A 1 118 ? -5.404 2.852 12.783 1.00 98.38 118 VAL A C 1
ATOM 827 O O . VAL A 1 118 ? -5.587 3.958 13.292 1.00 98.38 118 VAL A O 1
ATOM 830 N N . GLU A 1 119 ? -4.669 1.912 13.365 1.00 98.50 119 GLU A N 1
ATOM 831 C CA . GLU A 1 119 ? -3.891 2.129 14.580 1.00 98.50 119 GLU A CA 1
ATOM 832 C C . GLU A 1 119 ? -2.440 2.466 14.222 1.00 98.50 119 GLU A C 1
ATOM 834 O O . GLU A 1 119 ? -1.815 1.788 13.404 1.00 98.50 119 GLU A O 1
ATOM 839 N N . ILE A 1 120 ? -1.891 3.505 14.856 1.00 98.50 120 ILE A N 1
ATOM 840 C CA . ILE A 1 120 ? -0.521 3.980 14.631 1.00 98.50 120 ILE A CA 1
ATOM 841 C C . ILE A 1 120 ? 0.223 3.941 15.964 1.00 98.50 120 ILE A C 1
ATOM 843 O O . ILE A 1 120 ? -0.281 4.448 16.968 1.00 98.50 120 ILE A O 1
ATOM 847 N N . SER A 1 121 ? 1.413 3.341 15.985 1.00 98.44 121 SER A N 1
ATOM 848 C CA . SER A 1 121 ? 2.264 3.308 17.179 1.00 98.44 121 SER A CA 1
ATOM 849 C C . SER A 1 121 ? 2.786 4.696 17.569 1.00 98.44 121 SER A C 1
ATOM 851 O O . SER A 1 121 ? 2.919 5.590 16.735 1.00 98.44 121 SER A O 1
ATOM 853 N N . ASP A 1 122 ? 3.167 4.858 18.840 1.00 98.00 122 ASP A N 1
ATOM 854 C CA . ASP A 1 122 ? 3.689 6.123 19.388 1.00 98.00 122 ASP A CA 1
ATOM 855 C C . ASP A 1 122 ? 4.966 6.630 18.685 1.00 98.00 122 ASP A C 1
ATOM 857 O O . ASP A 1 122 ? 5.266 7.825 18.709 1.00 98.00 122 ASP A O 1
ATOM 861 N N . ASP A 1 123 ? 5.743 5.726 18.082 1.00 97.69 123 ASP A N 1
ATOM 862 C CA . ASP A 1 123 ? 6.948 6.043 17.308 1.00 97.69 123 ASP A CA 1
ATOM 863 C C . ASP A 1 123 ? 6.672 6.300 15.816 1.00 97.69 123 ASP A C 1
ATOM 865 O O . ASP A 1 123 ? 7.604 6.634 15.084 1.00 97.69 123 ASP A O 1
ATOM 869 N N . PHE A 1 124 ? 5.411 6.197 15.376 1.00 97.81 124 PHE A N 1
ATOM 870 C CA . PHE A 1 124 ? 4.962 6.370 13.990 1.00 97.81 124 PHE A CA 1
ATOM 871 C C . PHE A 1 124 ? 5.644 5.429 12.987 1.00 97.81 124 PHE A C 1
ATOM 873 O O . PHE A 1 124 ? 5.830 5.786 11.821 1.00 97.81 124 PHE A O 1
ATOM 880 N N . GLN A 1 125 ? 6.054 4.239 13.434 1.00 98.19 125 GLN A N 1
ATOM 881 C CA . GLN A 1 125 ? 6.698 3.235 12.583 1.00 98.19 125 GLN A CA 1
ATOM 882 C C . GLN A 1 125 ? 5.819 2.015 12.326 1.00 98.19 125 GLN A C 1
ATOM 884 O O . GLN A 1 125 ? 5.973 1.384 11.287 1.00 98.19 125 GLN A O 1
ATOM 889 N N . THR A 1 126 ? 4.885 1.688 13.219 1.00 98.56 126 THR A N 1
ATOM 890 C CA . THR A 1 126 ? 3.969 0.554 13.055 1.00 98.56 126 THR A CA 1
ATOM 891 C C . THR A 1 126 ? 2.568 1.055 12.740 1.00 98.56 126 THR A C 1
ATOM 893 O O . THR A 1 126 ? 2.014 1.872 13.477 1.00 98.56 126 THR A O 1
ATOM 896 N N . TYR A 1 127 ? 1.985 0.520 11.672 1.00 98.69 127 TYR A N 1
ATOM 897 C CA . TYR A 1 127 ? 0.618 0.794 11.242 1.00 98.69 127 TYR A CA 1
ATOM 898 C C . TYR A 1 127 ? -0.155 -0.522 11.205 1.00 98.69 127 TYR A C 1
ATOM 900 O O . TYR A 1 127 ? 0.324 -1.499 10.630 1.00 98.69 127 TYR A O 1
ATOM 908 N N . THR A 1 128 ? -1.330 -0.567 11.830 1.00 98.81 128 THR A N 1
ATOM 909 C CA . THR A 1 128 ? -2.232 -1.727 11.785 1.00 98.81 128 THR A CA 1
ATOM 910 C C . THR A 1 128 ? -3.575 -1.291 11.214 1.00 98.81 128 THR A C 1
ATOM 912 O O . THR A 1 128 ? -4.191 -0.365 11.732 1.00 98.81 128 THR A O 1
ATOM 915 N N . PHE A 1 129 ? -4.006 -1.943 10.139 1.00 98.88 129 PHE A N 1
ATOM 916 C CA . PHE A 1 129 ? -5.229 -1.650 9.402 1.00 98.88 129 PHE A CA 1
ATOM 917 C C . PHE A 1 129 ? -6.236 -2.777 9.613 1.00 98.88 129 PHE A C 1
ATOM 919 O O . PHE A 1 129 ? -5.910 -3.943 9.379 1.00 98.88 129 PHE A O 1
ATOM 926 N N . GLU A 1 130 ? -7.456 -2.421 10.005 1.00 98.88 130 GLU A N 1
ATOM 927 C CA . GLU A 1 130 ? -8.602 -3.336 10.036 1.00 98.88 130 GLU A CA 1
ATOM 928 C C . GLU A 1 130 ? -9.402 -3.157 8.741 1.00 98.88 130 GLU A C 1
ATOM 930 O O . GLU A 1 130 ? -9.819 -2.044 8.416 1.00 98.88 130 GLU A O 1
ATOM 935 N N . LEU A 1 131 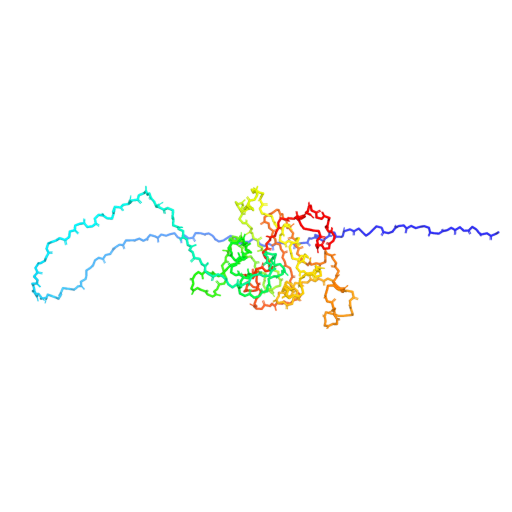? -9.607 -4.230 7.983 1.00 98.88 131 LEU A N 1
ATOM 936 C CA . LEU A 1 131 ? -10.278 -4.209 6.681 1.00 98.88 131 LEU A CA 1
ATOM 937 C C . LEU A 1 131 ? -11.789 -4.424 6.826 1.00 98.88 131 LEU A C 1
ATOM 939 O O . LEU A 1 131 ? -12.233 -5.135 7.726 1.00 98.88 131 LEU A O 1
ATOM 943 N N . ASP A 1 132 ? -12.586 -3.877 5.906 1.00 98.62 132 ASP A N 1
ATOM 944 C CA . ASP A 1 132 ? -14.022 -4.165 5.848 1.00 98.62 132 ASP A CA 1
ATOM 945 C C . ASP A 1 132 ? -14.270 -5.670 5.614 1.00 98.62 132 ASP A C 1
ATOM 947 O O . ASP A 1 132 ? -13.776 -6.301 4.667 1.00 98.62 132 ASP A O 1
ATOM 951 N N . GLU A 1 133 ? -15.080 -6.256 6.491 1.00 98.19 133 GLU A N 1
ATOM 952 C CA . GLU A 1 133 ? -15.534 -7.645 6.421 1.00 98.19 133 GLU A CA 1
ATOM 953 C C . GLU A 1 133 ? -16.270 -7.949 5.109 1.00 98.19 133 GLU A C 1
ATOM 955 O O . GLU A 1 133 ? -16.196 -9.068 4.597 1.00 98.19 133 GLU A O 1
ATOM 960 N N . ASN A 1 134 ? -16.937 -6.946 4.533 1.00 98.00 134 ASN A N 1
ATOM 961 C CA . ASN A 1 134 ? -17.766 -7.076 3.337 1.00 98.00 134 ASN A CA 1
ATOM 962 C C . ASN A 1 134 ? -17.046 -6.681 2.043 1.00 98.00 134 ASN A C 1
ATOM 964 O O . ASN A 1 134 ? -17.654 -6.771 0.975 1.00 98.00 134 ASN A O 1
ATOM 968 N N . ALA A 1 135 ? -15.783 -6.250 2.112 1.00 98.25 135 ALA A N 1
ATOM 969 C CA . ALA A 1 135 ? -15.013 -5.930 0.917 1.00 98.25 135 ALA A CA 1
ATOM 970 C C . ALA A 1 135 ? -14.842 -7.184 0.044 1.00 98.25 135 ALA A C 1
ATOM 972 O O . ALA A 1 135 ? -14.359 -8.224 0.507 1.00 98.25 135 ALA A O 1
ATOM 973 N N . VAL A 1 136 ? -15.236 -7.069 -1.225 1.00 98.12 136 VAL A N 1
ATOM 974 C CA . VAL A 1 136 ? -15.165 -8.133 -2.232 1.00 98.12 136 VAL A CA 1
ATOM 975 C C . VAL A 1 136 ? -14.593 -7.596 -3.536 1.00 98.12 136 VAL A C 1
ATOM 977 O O . VAL A 1 136 ? -14.845 -6.454 -3.918 1.00 98.12 136 VAL A O 1
ATOM 980 N N . PHE A 1 137 ? -13.870 -8.447 -4.252 1.00 98.12 137 PHE A N 1
ATOM 981 C CA . PHE A 1 137 ? -13.494 -8.193 -5.635 1.00 98.12 137 PHE A CA 1
ATOM 982 C C . PHE A 1 137 ? -14.697 -8.377 -6.573 1.00 98.12 137 PHE A C 1
ATOM 984 O O . PHE A 1 137 ? -15.712 -8.984 -6.224 1.00 98.12 137 PHE A O 1
ATOM 991 N N . HIS A 1 138 ? -14.575 -7.919 -7.821 1.00 95.62 138 HIS A N 1
ATOM 992 C CA . HIS A 1 138 ? -15.634 -8.065 -8.830 1.00 95.62 138 HIS A CA 1
ATOM 993 C C . HIS A 1 138 ? -16.010 -9.522 -9.154 1.00 95.62 138 HIS A C 1
ATOM 995 O O . HIS A 1 138 ? -17.110 -9.772 -9.646 1.00 95.62 138 HIS A O 1
ATOM 1001 N N . ASN A 1 139 ? -15.121 -10.484 -8.892 1.00 93.81 139 ASN A N 1
ATOM 1002 C CA . ASN A 1 139 ? -15.400 -11.915 -9.044 1.00 93.81 139 ASN A CA 1
ATOM 1003 C C . ASN A 1 139 ? -16.176 -12.513 -7.847 1.00 93.81 139 ASN A C 1
ATOM 1005 O O . ASN A 1 139 ? -16.599 -13.666 -7.917 1.00 93.81 139 ASN A O 1
ATOM 1009 N N . GLY A 1 140 ? -16.399 -11.729 -6.787 1.00 96.62 140 GLY A N 1
ATOM 1010 C CA . GLY A 1 140 ? -17.105 -12.120 -5.570 1.00 96.62 140 GLY A CA 1
ATOM 1011 C C . GLY A 1 140 ? -16.214 -12.672 -4.456 1.00 96.62 140 GLY A C 1
ATOM 1012 O O . GLY A 1 140 ? -16.733 -12.941 -3.372 1.00 96.62 140 GLY A O 1
ATOM 1013 N N . ASP A 1 141 ? -14.908 -12.831 -4.684 1.00 97.44 141 ASP A N 1
ATOM 1014 C CA . ASP A 1 141 ? -13.990 -13.281 -3.639 1.00 97.44 141 ASP A CA 1
ATOM 1015 C C . ASP A 1 141 ? -13.779 -12.176 -2.592 1.00 97.44 141 ASP A C 1
ATOM 1017 O O . ASP A 1 141 ? -13.723 -10.993 -2.944 1.00 97.44 141 ASP A O 1
ATOM 1021 N N . PRO A 1 142 ? -13.676 -12.527 -1.297 1.00 98.19 142 PRO A N 1
ATOM 1022 C CA . PRO A 1 142 ? -13.441 -11.546 -0.248 1.00 98.19 142 PRO A CA 1
ATOM 1023 C C . PRO A 1 142 ? -12.030 -10.968 -0.355 1.00 98.19 142 PRO A C 1
ATOM 1025 O O . PRO A 1 142 ? -11.072 -11.723 -0.506 1.00 98.19 142 PRO A O 1
ATOM 1028 N N . VAL A 1 143 ? -11.907 -9.652 -0.175 1.00 98.62 143 VAL A N 1
ATOM 1029 C CA . VAL A 1 143 ? -10.606 -8.983 -0.034 1.00 98.62 143 VAL A CA 1
ATOM 1030 C C . VAL A 1 143 ? -10.003 -9.339 1.325 1.00 98.62 143 VAL A C 1
ATOM 1032 O O . VAL A 1 143 ? -10.686 -9.254 2.352 1.00 98.62 143 VAL A O 1
ATOM 1035 N N . ARG A 1 144 ? -8.730 -9.730 1.346 1.00 98.62 144 ARG A N 1
ATOM 1036 C CA . ARG A 1 144 ? -7.969 -10.132 2.534 1.00 98.62 144 ARG A CA 1
ATOM 1037 C C . ARG A 1 144 ? -6.699 -9.302 2.689 1.00 98.62 144 ARG A C 1
ATOM 1039 O O . ARG A 1 144 ? -6.171 -8.750 1.728 1.00 98.62 144 ARG A O 1
ATOM 1046 N N . ALA A 1 145 ? -6.137 -9.293 3.896 1.00 98.62 145 ALA A N 1
ATOM 1047 C CA . ALA A 1 145 ? -4.836 -8.674 4.167 1.00 98.62 145 ALA A CA 1
ATOM 1048 C C . AL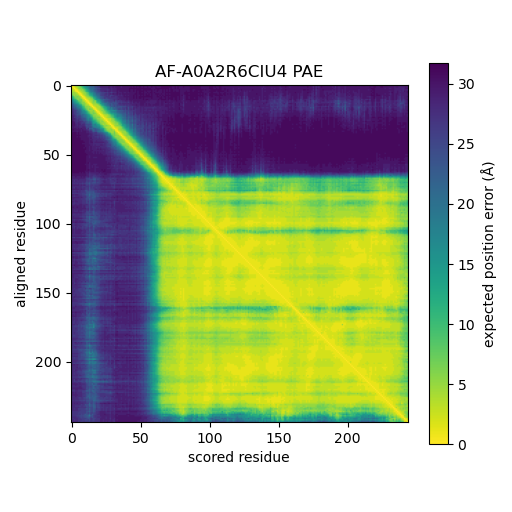A A 1 145 ? -3.717 -9.239 3.270 1.00 98.62 145 ALA A C 1
ATOM 1050 O O . ALA A 1 145 ? -2.828 -8.505 2.844 1.00 98.62 145 ALA A O 1
ATOM 1051 N N . GLN A 1 146 ? -3.797 -10.526 2.929 1.00 97.81 146 GLN A N 1
ATOM 1052 C CA . GLN A 1 146 ? -2.832 -11.193 2.061 1.00 97.81 146 GLN A CA 1
ATOM 1053 C C . GLN A 1 146 ? -2.830 -10.643 0.620 1.00 97.81 146 GLN A C 1
ATOM 1055 O O . GLN A 1 146 ? -1.767 -10.584 0.005 1.00 97.81 146 GLN A O 1
ATOM 1060 N N . ASP A 1 147 ? -3.967 -10.156 0.107 1.00 98.06 147 ASP A N 1
ATOM 1061 C CA . ASP A 1 147 ? -4.048 -9.554 -1.232 1.00 98.06 147 ASP A CA 1
ATOM 1062 C C . ASP A 1 147 ? -3.228 -8.258 -1.312 1.00 98.06 147 ASP A C 1
ATOM 1064 O O . ASP A 1 147 ? -2.531 -8.010 -2.297 1.00 98.06 147 ASP A O 1
ATOM 1068 N N . PHE A 1 148 ? -3.236 -7.451 -0.245 1.00 98.12 148 PHE A N 1
ATOM 1069 C CA . PHE A 1 148 ? -2.383 -6.263 -0.142 1.00 98.12 148 PHE A CA 1
ATOM 1070 C C . PHE A 1 148 ? -0.902 -6.635 -0.103 1.00 98.12 148 PHE A C 1
ATOM 1072 O O . PHE A 1 148 ? -0.106 -6.037 -0.820 1.00 98.12 148 PHE A O 1
ATOM 1079 N N . ILE A 1 149 ? -0.532 -7.650 0.685 1.00 97.19 149 ILE A N 1
ATOM 1080 C CA . ILE A 1 149 ? 0.858 -8.121 0.782 1.00 97.19 149 ILE A CA 1
ATOM 1081 C C . ILE A 1 149 ? 1.352 -8.598 -0.580 1.00 97.19 149 ILE A C 1
ATOM 1083 O O . ILE A 1 149 ? 2.396 -8.146 -1.044 1.00 97.19 149 ILE A O 1
ATOM 1087 N N . TYR A 1 150 ? 0.578 -9.453 -1.247 1.00 96.19 150 TYR A N 1
ATOM 1088 C CA . TYR A 1 150 ? 0.868 -9.916 -2.599 1.00 96.19 150 TYR A CA 1
ATOM 1089 C C . TYR A 1 150 ? 1.038 -8.743 -3.578 1.00 96.19 150 TYR A C 1
ATOM 1091 O O . TYR A 1 150 ? 2.018 -8.683 -4.322 1.00 96.19 150 TYR A O 1
ATOM 1099 N N . SER A 1 151 ? 0.126 -7.771 -3.539 1.00 95.69 151 SER A N 1
ATOM 1100 C CA . SER A 1 151 ? 0.142 -6.612 -4.440 1.00 95.69 151 SER A CA 1
ATOM 1101 C C . SER A 1 151 ? 1.337 -5.696 -4.200 1.00 95.69 151 SER A C 1
ATOM 1103 O O . SER A 1 151 ? 1.930 -5.187 -5.149 1.00 95.69 151 SER A O 1
ATOM 1105 N N . TRP A 1 152 ? 1.739 -5.506 -2.946 1.00 96.00 152 TRP A N 1
ATOM 1106 C CA . TRP A 1 152 ? 2.895 -4.687 -2.593 1.00 96.00 152 TRP A CA 1
ATOM 1107 C C . TRP A 1 152 ? 4.217 -5.387 -2.907 1.00 96.00 152 TRP A C 1
ATOM 1109 O O . TRP A 1 152 ? 5.113 -4.755 -3.463 1.00 96.00 152 TRP A O 1
ATOM 1119 N N . GLU A 1 153 ? 4.323 -6.695 -2.664 1.00 94.31 153 GLU A N 1
ATOM 1120 C CA . GLU A 1 153 ? 5.452 -7.515 -3.129 1.00 94.31 153 GLU A CA 1
ATOM 1121 C C . GLU A 1 153 ? 5.613 -7.408 -4.651 1.00 94.31 153 GLU A C 1
ATOM 1123 O O . GLU A 1 153 ? 6.708 -7.166 -5.169 1.00 94.31 153 GLU A O 1
ATOM 1128 N N . ARG A 1 154 ? 4.496 -7.494 -5.377 1.00 93.62 154 ARG A N 1
ATOM 1129 C CA . ARG A 1 154 ? 4.445 -7.305 -6.826 1.00 93.62 154 ARG A CA 1
ATOM 1130 C C . ARG A 1 154 ? 4.879 -5.895 -7.240 1.00 93.62 154 ARG A C 1
ATOM 1132 O O . ARG A 1 154 ? 5.692 -5.752 -8.152 1.00 93.62 154 ARG A O 1
ATOM 1139 N N . ALA A 1 155 ? 4.392 -4.857 -6.559 1.00 92.69 155 ALA A N 1
ATOM 1140 C CA . ALA A 1 155 ? 4.728 -3.462 -6.843 1.00 92.69 155 ALA A CA 1
ATOM 1141 C C . ALA A 1 155 ? 6.213 -3.132 -6.614 1.00 92.69 155 ALA A C 1
ATOM 1143 O O . ALA A 1 155 ? 6.718 -2.176 -7.196 1.00 92.69 155 ALA A O 1
ATOM 1144 N N . VAL A 1 156 ? 6.937 -3.908 -5.805 1.00 92.44 156 VAL A N 1
ATOM 1145 C CA . VAL A 1 156 ? 8.387 -3.734 -5.614 1.00 92.44 156 VAL A CA 1
ATOM 1146 C C . VAL A 1 156 ? 9.174 -4.607 -6.578 1.00 92.44 156 VAL A C 1
ATOM 1148 O O . VAL A 1 156 ? 10.065 -4.123 -7.284 1.00 92.44 156 VAL A O 1
ATOM 1151 N N . GLY A 1 157 ? 8.848 -5.894 -6.608 1.00 91.69 157 GLY A N 1
ATOM 1152 C CA . GLY A 1 157 ? 9.670 -6.917 -7.232 1.00 91.69 157 GLY A CA 1
ATOM 1153 C C . GLY A 1 157 ? 9.367 -7.199 -8.701 1.00 91.69 157 GLY A C 1
ATOM 1154 O O . GLY A 1 157 ? 10.191 -7.813 -9.377 1.00 91.69 157 GLY A O 1
ATOM 1155 N N . SER A 1 158 ? 8.235 -6.729 -9.235 1.00 91.50 158 SER A N 1
ATOM 1156 C CA . SER A 1 158 ? 7.940 -6.901 -10.657 1.00 91.50 158 SER A CA 1
ATOM 1157 C C . SER A 1 158 ? 8.856 -6.012 -11.520 1.00 91.50 158 SER A C 1
ATOM 1159 O O . SER A 1 158 ? 9.038 -4.815 -11.237 1.00 91.50 158 SER A O 1
ATOM 1161 N N . PRO A 1 159 ? 9.399 -6.530 -12.640 1.00 88.25 159 PRO A N 1
ATOM 1162 C CA . PRO A 1 159 ? 10.094 -5.710 -13.633 1.00 88.25 159 PRO A CA 1
ATOM 1163 C C . PRO A 1 159 ? 9.165 -4.692 -14.314 1.00 88.25 159 PRO A C 1
ATOM 1165 O O . PRO A 1 159 ? 9.654 -3.727 -14.908 1.00 88.25 159 PRO A O 1
ATOM 1168 N N . ASN A 1 160 ? 7.843 -4.875 -14.207 1.00 88.88 160 ASN A N 1
ATOM 1169 C CA . ASN A 1 160 ? 6.836 -3.979 -14.768 1.00 88.88 160 ASN A CA 1
ATOM 1170 C C . ASN A 1 160 ? 6.563 -2.745 -13.888 1.00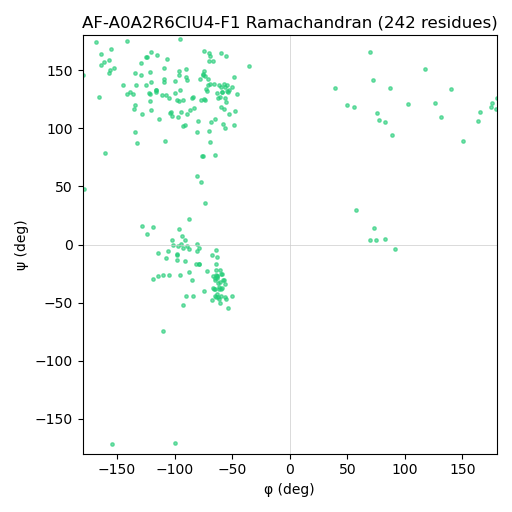 88.88 160 ASN A C 1
ATOM 1172 O O . ASN A 1 160 ? 6.051 -1.752 -14.402 1.00 88.88 160 ASN A O 1
ATOM 1176 N N . ALA A 1 161 ? 6.964 -2.767 -12.612 1.00 87.00 161 ALA A N 1
ATOM 1177 C CA . ALA A 1 161 ? 6.628 -1.750 -11.610 1.00 87.00 161 ALA A CA 1
ATOM 1178 C C . ALA A 1 161 ? 7.588 -0.542 -11.547 1.00 87.00 161 ALA A C 1
ATOM 1180 O O . ALA A 1 161 ? 7.708 0.113 -10.514 1.00 87.00 161 ALA A O 1
ATOM 1181 N N . GLN A 1 162 ? 8.342 -0.248 -12.615 1.00 76.62 162 GLN A N 1
ATOM 1182 C CA . GLN A 1 162 ? 9.490 0.676 -12.528 1.00 76.62 162 GLN A CA 1
ATOM 1183 C C . GLN A 1 162 ? 9.159 2.082 -12.010 1.00 76.62 162 GLN A C 1
ATOM 1185 O O . GLN A 1 162 ? 10.010 2.704 -11.381 1.00 76.62 162 GLN A O 1
ATOM 1190 N N . GLU A 1 163 ? 7.948 2.574 -12.265 1.00 79.44 163 GLU A N 1
ATOM 1191 C CA . GLU A 1 163 ? 7.519 3.922 -11.867 1.00 79.44 163 GLU A CA 1
ATOM 1192 C C . GLU A 1 163 ? 6.640 3.931 -10.613 1.00 79.44 163 GLU A C 1
ATOM 1194 O O . GLU A 1 163 ? 6.239 5.000 -10.169 1.00 79.44 163 GLU A O 1
ATOM 1199 N N . THR A 1 164 ? 6.355 2.764 -10.029 1.00 82.44 164 THR A N 1
ATOM 1200 C CA . THR A 1 164 ? 5.276 2.611 -9.048 1.00 82.44 164 THR A CA 1
ATOM 1201 C C . THR A 1 164 ? 5.706 1.939 -7.742 1.00 82.44 164 THR A C 1
ATOM 1203 O O . THR A 1 164 ? 4.855 1.518 -6.960 1.00 82.44 164 THR A O 1
ATOM 1206 N N . ARG A 1 165 ? 7.016 1.860 -7.463 1.00 86.25 165 ARG A N 1
ATOM 1207 C CA . ARG A 1 165 ? 7.601 1.242 -6.248 1.00 86.25 165 ARG A CA 1
ATOM 1208 C C . ARG A 1 165 ? 7.420 2.081 -4.973 1.00 86.25 165 ARG A C 1
ATOM 1210 O O . ARG A 1 165 ? 8.292 2.146 -4.110 1.00 86.25 165 ARG A O 1
ATOM 1217 N N . HIS A 1 166 ? 6.285 2.756 -4.849 1.00 87.00 166 HIS A N 1
ATOM 1218 C CA . HIS A 1 166 ? 6.033 3.734 -3.796 1.00 87.00 166 HIS A CA 1
ATOM 1219 C C . HIS A 1 166 ? 6.026 3.125 -2.390 1.00 87.00 166 HIS A C 1
ATOM 1221 O O . HIS A 1 166 ? 6.370 3.828 -1.443 1.00 87.00 166 HIS A O 1
ATOM 1227 N N . ILE A 1 167 ? 5.710 1.830 -2.249 1.00 90.31 167 ILE A N 1
ATOM 1228 C CA . ILE A 1 167 ? 5.719 1.120 -0.957 1.00 90.31 167 ILE A CA 1
ATOM 1229 C C . ILE A 1 167 ? 7.122 0.956 -0.352 1.00 90.31 167 ILE A C 1
ATOM 1231 O O . ILE A 1 167 ? 7.241 0.531 0.789 1.00 90.31 167 ILE A O 1
ATOM 1235 N N . THR A 1 168 ? 8.191 1.275 -1.089 1.00 87.50 168 THR A N 1
ATOM 1236 C CA . THR A 1 168 ? 9.564 1.291 -0.555 1.00 87.50 168 THR A CA 1
ATOM 1237 C C . THR A 1 168 ? 10.216 2.669 -0.627 1.00 87.50 168 THR A C 1
ATOM 1239 O O . THR A 1 168 ? 11.055 2.992 0.224 1.00 87.50 168 THR A O 1
ATOM 1242 N N . THR A 1 169 ? 9.841 3.499 -1.611 1.00 83.62 169 THR A N 1
ATOM 1243 C CA . THR A 1 169 ? 10.424 4.838 -1.808 1.00 83.62 169 THR A CA 1
ATOM 1244 C C . THR A 1 169 ? 9.687 5.938 -1.052 1.00 83.62 169 THR A C 1
ATOM 1246 O O . THR A 1 169 ? 10.324 6.787 -0.431 1.00 83.62 169 THR A O 1
ATOM 1249 N N . ASP A 1 170 ? 8.355 5.928 -1.101 1.00 87.50 170 ASP A N 1
ATOM 1250 C CA . ASP A 1 170 ? 7.503 7.015 -0.609 1.00 87.50 170 ASP A CA 1
ATOM 1251 C C . ASP A 1 170 ? 6.825 6.656 0.715 1.00 87.50 170 ASP A C 1
ATOM 1253 O O . ASP A 1 170 ? 6.506 7.542 1.507 1.00 87.50 170 ASP A O 1
ATOM 1257 N N . VAL A 1 171 ? 6.638 5.360 0.949 1.00 93.56 171 VAL A N 1
ATOM 1258 C CA . VAL A 1 171 ? 6.328 4.739 2.230 1.00 93.56 171 VAL A CA 1
ATOM 1259 C C . VAL A 1 171 ? 7.554 3.892 2.559 1.00 93.56 171 VAL A C 1
ATOM 1261 O O . VAL A 1 171 ? 7.803 2.920 1.862 1.00 93.56 171 VAL A O 1
ATOM 1264 N N . PRO A 1 172 ? 8.407 4.250 3.527 1.00 94.38 172 PRO A N 1
ATOM 1265 C CA . PRO A 1 172 ? 9.674 3.554 3.724 1.00 94.38 172 PRO A CA 1
ATOM 1266 C C . PRO A 1 172 ? 9.476 2.244 4.503 1.00 94.38 172 PRO A C 1
ATOM 1268 O O . PRO A 1 172 ? 10.067 2.090 5.572 1.00 94.38 172 PRO A O 1
ATOM 1271 N N . VAL A 1 173 ? 8.661 1.314 3.992 1.00 97.19 173 VAL A N 1
ATOM 1272 C CA . VAL A 1 173 ? 8.446 -0.012 4.597 1.00 97.19 173 VAL A CA 1
ATOM 1273 C C . VAL A 1 173 ? 9.786 -0.724 4.741 1.00 97.19 173 VAL A C 1
ATOM 1275 O O . VAL A 1 173 ? 10.636 -0.663 3.849 1.00 97.19 173 VAL A O 1
ATOM 1278 N N . GLU A 1 174 ? 10.017 -1.343 5.894 1.00 97.50 174 GLU A N 1
ATOM 1279 C CA . GLU A 1 174 ? 11.223 -2.135 6.133 1.00 97.50 174 GLU A CA 1
ATOM 1280 C C . GLU A 1 174 ? 11.239 -3.373 5.231 1.00 97.50 174 GLU A C 1
ATOM 1282 O O . GLU A 1 174 ? 10.204 -3.976 4.984 1.00 97.50 174 GLU A O 1
ATOM 1287 N N . HIS A 1 175 ? 12.400 -3.696 4.667 1.00 96.69 175 HIS A N 1
ATOM 1288 C CA . HIS A 1 175 ? 12.599 -4.858 3.795 1.00 96.69 175 HIS A CA 1
ATOM 1289 C C . HIS A 1 175 ? 14.082 -5.176 3.630 1.00 96.69 175 HIS A C 1
ATOM 1291 O O . HIS A 1 175 ? 14.931 -4.335 3.907 1.00 96.69 175 HIS A O 1
ATOM 1297 N N . GLU A 1 176 ? 14.429 -6.360 3.156 1.00 96.50 176 GLU A N 1
ATOM 1298 C CA . GLU A 1 176 ? 15.820 -6.730 2.911 1.00 96.50 176 GLU A CA 1
ATOM 1299 C C . GLU A 1 176 ? 16.237 -6.371 1.475 1.00 96.50 176 GLU A C 1
ATOM 1301 O O . GLU A 1 176 ? 15.453 -6.459 0.525 1.00 96.50 176 GLU A O 1
ATOM 1306 N N . VAL A 1 177 ? 17.495 -5.950 1.326 1.00 96.38 177 VAL A N 1
ATOM 1307 C CA . VAL A 1 177 ? 18.152 -5.744 0.030 1.00 96.38 177 VAL A CA 1
ATOM 1308 C C . VAL A 1 177 ? 19.497 -6.467 0.019 1.00 96.38 177 VAL A C 1
ATOM 1310 O O . VAL A 1 177 ? 20.166 -6.539 1.048 1.00 96.38 177 VAL A O 1
ATOM 1313 N N . GLU A 1 178 ? 19.902 -6.986 -1.138 1.00 96.50 178 GLU A N 1
ATOM 1314 C CA . GLU A 1 178 ? 21.199 -7.659 -1.331 1.00 96.50 178 GLU A CA 1
ATOM 1315 C C . GLU A 1 178 ? 22.370 -6.664 -1.485 1.00 96.50 178 GLU A C 1
ATOM 1317 O O . GLU A 1 178 ? 23.538 -7.035 -1.342 1.00 96.50 178 GLU A O 1
ATOM 1322 N N . ALA A 1 179 ? 22.074 -5.389 -1.765 1.00 96.19 179 ALA A N 1
ATOM 1323 C CA . ALA A 1 179 ? 23.060 -4.312 -1.842 1.00 96.19 179 ALA A CA 1
ATOM 1324 C C . ALA A 1 179 ? 23.660 -3.959 -0.464 1.00 96.19 179 ALA A C 1
ATOM 1326 O O . ALA A 1 179 ? 23.087 -4.255 0.583 1.00 96.19 179 ALA A O 1
ATOM 1327 N N . GLU A 1 180 ? 24.808 -3.265 -0.447 1.00 94.50 180 GLU A N 1
ATOM 1328 C CA . GLU A 1 180 ? 25.475 -2.869 0.808 1.00 94.50 180 GLU A CA 1
ATOM 1329 C C . GLU A 1 180 ? 24.628 -1.902 1.657 1.00 94.50 180 GLU A C 1
ATOM 1331 O O . GLU A 1 180 ? 24.760 -1.866 2.885 1.00 94.50 180 GLU A O 1
ATOM 1336 N N . SER A 1 181 ? 23.750 -1.126 1.015 1.00 93.81 181 SER A N 1
ATOM 1337 C CA . SER A 1 181 ? 22.776 -0.260 1.673 1.00 93.81 181 SER A CA 1
ATOM 1338 C C . SER A 1 181 ? 21.561 0.012 0.781 1.00 93.81 181 SER A C 1
ATOM 1340 O O . SER A 1 181 ? 21.579 -0.229 -0.427 1.00 93.81 181 SER A O 1
ATOM 1342 N N . TYR A 1 182 ? 20.502 0.586 1.362 1.00 91.44 182 TYR A N 1
ATOM 1343 C CA . TYR A 1 182 ? 19.327 1.020 0.598 1.00 91.44 182 TYR A CA 1
ATOM 1344 C C . TYR A 1 182 ? 19.632 2.121 -0.420 1.00 91.44 182 TYR A C 1
ATOM 1346 O O . TYR A 1 182 ? 18.913 2.226 -1.409 1.00 91.44 182 TYR A O 1
ATOM 1354 N N . GLU A 1 183 ? 20.641 2.965 -0.178 1.00 91.12 183 GLU A N 1
ATOM 1355 C CA . GLU A 1 183 ? 21.012 4.024 -1.123 1.00 91.12 183 GLU A CA 1
ATOM 1356 C C . GLU A 1 183 ? 21.691 3.481 -2.385 1.00 91.12 183 GLU A C 1
ATOM 1358 O O . GLU A 1 183 ? 21.674 4.149 -3.419 1.00 91.12 183 GLU A O 1
ATOM 1363 N N . GLU A 1 184 ? 22.283 2.289 -2.302 1.00 93.94 184 GLU A N 1
ATOM 1364 C CA . GLU A 1 184 ? 22.964 1.627 -3.419 1.00 93.94 184 GLU A CA 1
ATOM 1365 C C . GLU A 1 184 ? 22.085 0.587 -4.129 1.00 93.94 184 GLU A C 1
ATOM 1367 O O . GLU A 1 184 ? 22.414 0.167 -5.238 1.00 93.94 184 GLU A O 1
ATOM 1372 N N . ALA A 1 185 ? 20.957 0.205 -3.523 1.00 93.19 185 ALA A N 1
ATOM 1373 C CA . ALA A 1 185 ? 20.040 -0.791 -4.063 1.00 93.19 185 ALA A CA 1
ATOM 1374 C C . ALA A 1 185 ? 19.415 -0.361 -5.403 1.00 93.19 185 ALA A C 1
ATOM 1376 O O . ALA A 1 185 ? 18.828 0.716 -5.542 1.00 93.19 185 ALA A O 1
ATOM 1377 N N . THR A 1 186 ? 19.482 -1.257 -6.382 1.00 92.12 186 THR A N 1
ATOM 1378 C CA . THR A 1 186 ? 18.848 -1.153 -7.695 1.00 92.12 186 THR A CA 1
ATOM 1379 C C . THR A 1 186 ? 17.627 -2.065 -7.745 1.00 92.12 186 THR A C 1
ATOM 1381 O O . THR A 1 186 ? 17.745 -3.283 -7.738 1.00 92.12 186 THR A O 1
ATOM 1384 N N . TYR A 1 187 ? 16.428 -1.488 -7.833 1.00 89.69 187 TYR A N 1
ATOM 1385 C CA . TYR A 1 187 ? 15.184 -2.263 -7.892 1.00 89.69 187 TYR A CA 1
ATOM 1386 C C . TYR A 1 187 ? 14.786 -2.612 -9.338 1.00 89.69 187 TYR A C 1
ATOM 1388 O O . TYR A 1 187 ? 14.862 -1.748 -10.221 1.00 89.69 187 TYR A O 1
ATOM 1396 N N . PRO A 1 188 ? 14.261 -3.825 -9.589 1.00 91.44 188 PRO A N 1
ATOM 1397 C CA . PRO A 1 188 ? 13.922 -4.851 -8.598 1.00 91.44 188 PRO A CA 1
ATOM 1398 C C . PRO A 1 188 ? 15.094 -5.789 -8.252 1.00 91.44 188 PRO A C 1
ATOM 1400 O O . PRO A 1 188 ? 14.933 -6.638 -7.389 1.00 91.44 188 PRO A 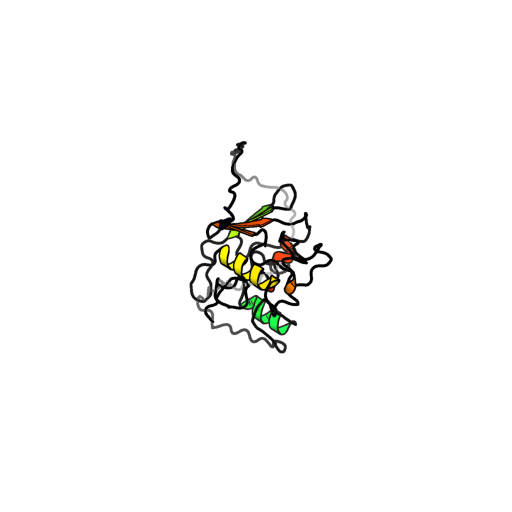O 1
ATOM 1403 N N . ASP A 1 189 ? 16.246 -5.647 -8.912 1.00 92.50 189 ASP A N 1
ATOM 1404 C CA . ASP A 1 189 ? 17.338 -6.630 -8.894 1.00 92.50 189 ASP A CA 1
ATOM 1405 C C . ASP A 1 189 ? 17.913 -6.918 -7.495 1.00 92.50 189 ASP A C 1
ATOM 1407 O O . ASP A 1 189 ? 18.213 -8.070 -7.191 1.00 92.50 189 ASP A O 1
ATOM 1411 N N . ASP A 1 190 ? 18.037 -5.898 -6.643 1.00 94.50 190 ASP A N 1
ATOM 1412 C CA . ASP A 1 190 ? 18.583 -6.026 -5.285 1.00 94.50 190 ASP A CA 1
ATOM 1413 C C . ASP A 1 190 ? 17.507 -6.260 -4.212 1.00 94.50 190 ASP A C 1
ATOM 1415 O O . ASP A 1 190 ? 17.844 -6.403 -3.039 1.00 94.50 190 ASP A O 1
ATOM 1419 N N . TYR A 1 191 ? 16.220 -6.274 -4.571 1.00 94.44 191 TYR A N 1
ATOM 1420 C CA . TYR A 1 191 ? 15.141 -6.543 -3.619 1.00 94.44 191 TYR A CA 1
ATOM 1421 C C . TYR A 1 191 ? 15.117 -8.025 -3.234 1.00 94.44 191 TYR A C 1
ATOM 1423 O O . TYR A 1 191 ? 15.154 -8.884 -4.114 1.00 94.44 191 TYR A O 1
ATOM 1431 N N . VAL A 1 192 ? 14.992 -8.334 -1.940 1.00 95.12 192 VAL A N 1
ATOM 1432 C CA . VAL A 1 192 ? 14.798 -9.711 -1.462 1.00 95.12 192 VAL A CA 1
ATOM 1433 C C . VAL A 1 192 ? 13.294 -10.026 -1.418 1.00 95.12 192 VAL A C 1
ATOM 1435 O O . VAL A 1 192 ? 12.586 -9.457 -0.586 1.00 95.12 192 VAL A O 1
ATOM 1438 N N . PRO A 1 193 ? 12.772 -10.935 -2.263 1.00 92.94 193 PRO A N 1
ATOM 1439 C CA . PRO A 1 193 ? 11.355 -11.306 -2.267 1.00 92.94 193 PRO A CA 1
ATOM 1440 C C . PRO A 1 193 ? 10.820 -11.779 -0.915 1.00 92.94 193 PRO A C 1
ATOM 1442 O O . PRO A 1 193 ? 11.456 -12.601 -0.251 1.00 92.94 193 PRO A O 1
ATOM 1445 N N . GLY A 1 194 ? 9.617 -11.330 -0.545 1.00 93.44 194 GLY A N 1
ATOM 1446 C CA . GLY A 1 194 ? 8.962 -11.730 0.703 1.00 93.44 194 GLY A CA 1
ATOM 1447 C C . GLY A 1 194 ? 9.578 -11.111 1.958 1.00 93.44 194 GLY A C 1
ATOM 1448 O O . GLY A 1 194 ? 9.345 -11.618 3.057 1.00 93.44 194 GLY A O 1
ATOM 1449 N N . SER A 1 195 ? 10.414 -10.080 1.803 1.00 95.81 195 SER A N 1
ATOM 1450 C CA . SER A 1 195 ? 11.092 -9.417 2.918 1.00 95.81 195 SER A CA 1
ATOM 1451 C C . SER A 1 195 ? 10.400 -8.140 3.385 1.00 95.81 195 SER A C 1
ATOM 1453 O O . SER A 1 195 ? 10.810 -7.612 4.419 1.00 95.81 195 SER A O 1
ATOM 1455 N N . LEU A 1 196 ? 9.369 -7.644 2.680 1.00 96.88 196 LEU A N 1
ATOM 1456 C CA . LEU A 1 196 ? 8.582 -6.511 3.170 1.00 96.88 196 LEU A CA 1
ATOM 1457 C C . LEU A 1 196 ? 8.077 -6.814 4.583 1.00 96.88 196 LEU A C 1
ATOM 1459 O O . LEU A 1 196 ? 7.500 -7.868 4.848 1.00 96.88 196 LEU A O 1
ATOM 1463 N N . ALA A 1 197 ? 8.270 -5.866 5.496 1.00 98.06 197 ALA A N 1
ATOM 1464 C CA . ALA A 1 197 ? 7.865 -5.950 6.893 1.00 98.06 197 ALA A CA 1
ATOM 1465 C C . ALA A 1 197 ? 6.356 -5.699 7.047 1.00 98.06 197 ALA A C 1
ATOM 1467 O O . ALA A 1 197 ? 5.913 -4.834 7.811 1.00 98.06 197 ALA A O 1
ATOM 1468 N N . VAL A 1 198 ? 5.579 -6.468 6.289 1.00 98.06 198 VAL A N 1
ATOM 1469 C CA . VAL A 1 198 ? 4.123 -6.481 6.242 1.00 98.06 198 VAL A CA 1
ATOM 1470 C C . VAL A 1 198 ? 3.626 -7.868 6.623 1.00 98.06 198 VAL A C 1
ATOM 1472 O O . VAL A 1 198 ? 4.219 -8.886 6.275 1.00 98.06 198 VAL A O 1
ATOM 1475 N N . GLU A 1 199 ? 2.549 -7.915 7.389 1.00 97.81 199 GLU A N 1
ATOM 1476 C CA . GLU A 1 199 ? 2.032 -9.145 7.971 1.00 97.81 199 GLU A CA 1
ATOM 1477 C C . GLU A 1 199 ? 0.507 -9.128 7.943 1.00 97.81 199 GLU A C 1
ATOM 1479 O O . GLU A 1 199 ? -0.123 -8.189 8.428 1.00 97.81 199 GLU A O 1
ATOM 1484 N N . ALA A 1 200 ? -0.087 -10.204 7.432 1.00 98.38 200 ALA A N 1
ATOM 1485 C CA . ALA A 1 200 ? -1.491 -10.503 7.645 1.00 98.38 200 ALA A CA 1
ATOM 1486 C C . ALA A 1 200 ? -1.596 -11.145 9.031 1.00 98.38 200 ALA A C 1
ATOM 1488 O O . ALA A 1 200 ? -1.316 -12.334 9.196 1.00 98.38 200 ALA A O 1
ATOM 1489 N N . VAL A 1 201 ? -1.936 -10.342 10.043 1.00 98.50 201 VAL A N 1
ATOM 1490 C CA . VAL A 1 201 ? -2.146 -10.835 11.416 1.00 98.50 201 VAL A CA 1
ATOM 1491 C C . VAL A 1 201 ? -3.295 -11.850 11.419 1.00 98.50 201 VAL A C 1
ATOM 1493 O O . VAL A 1 201 ? -3.237 -12.868 12.112 1.00 98.50 201 VAL A O 1
ATOM 1496 N N . ASP A 1 202 ? -4.300 -11.587 10.585 1.00 98.38 202 ASP A N 1
ATOM 1497 C CA . ASP A 1 202 ? -5.356 -12.497 10.155 1.00 98.38 202 ASP A CA 1
ATOM 1498 C C . ASP A 1 202 ? -5.898 -12.051 8.779 1.00 98.38 202 ASP A C 1
ATOM 1500 O O . ASP A 1 202 ? -5.330 -11.163 8.141 1.00 98.38 202 ASP A O 1
ATOM 1504 N N . ASP A 1 203 ? -6.988 -12.667 8.306 1.00 98.44 203 ASP A N 1
ATOM 1505 C CA . ASP A 1 203 ? -7.584 -12.375 6.993 1.00 98.44 203 ASP A CA 1
ATOM 1506 C C . ASP A 1 203 ? -8.007 -10.900 6.829 1.00 98.44 203 ASP A C 1
ATOM 1508 O O . ASP A 1 203 ? -8.069 -10.422 5.697 1.00 98.44 203 ASP A O 1
ATOM 1512 N N . LYS A 1 204 ? -8.296 -10.171 7.916 1.00 98.62 204 LYS A N 1
ATOM 1513 C CA . LYS A 1 204 ? -8.852 -8.805 7.893 1.00 98.62 204 LYS A CA 1
ATOM 1514 C C . LYS A 1 204 ? -8.005 -7.789 8.656 1.00 98.62 204 LYS A C 1
ATOM 1516 O O . LYS A 1 204 ? -8.417 -6.643 8.799 1.00 98.62 204 LYS A O 1
ATOM 1521 N N . THR A 1 205 ? -6.805 -8.176 9.077 1.00 98.81 205 THR A N 1
ATOM 1522 C CA . THR A 1 205 ? -5.889 -7.309 9.816 1.00 98.81 205 THR A CA 1
ATOM 1523 C C . THR A 1 205 ? -4.519 -7.313 9.156 1.00 98.81 205 THR A C 1
ATOM 1525 O O . THR A 1 205 ? -3.801 -8.315 9.181 1.00 98.81 205 THR A O 1
ATOM 1528 N N . LEU A 1 206 ? -4.134 -6.169 8.594 1.00 98.81 206 LEU A N 1
ATOM 1529 C CA . LEU A 1 206 ? -2.832 -5.956 7.968 1.00 98.81 206 LEU A CA 1
ATOM 1530 C C . LEU A 1 206 ? -1.954 -5.099 8.881 1.00 98.81 206 LEU A C 1
ATOM 1532 O O . LEU A 1 206 ? -2.336 -3.992 9.250 1.00 98.81 206 LEU A O 1
ATOM 1536 N N . ARG A 1 207 ? -0.753 -5.570 9.209 1.00 98.81 207 ARG A N 1
ATOM 1537 C CA . ARG A 1 207 ? 0.268 -4.789 9.914 1.00 98.81 207 ARG A CA 1
ATOM 1538 C C . ARG A 1 207 ? 1.420 -4.456 8.978 1.00 98.81 207 ARG A C 1
ATOM 1540 O O . ARG A 1 207 ? 1.862 -5.311 8.224 1.00 98.81 207 ARG A O 1
ATOM 1547 N N . MET A 1 208 ? 1.940 -3.239 9.076 1.00 98.44 208 MET A N 1
ATOM 1548 C CA . MET A 1 208 ? 3.079 -2.739 8.309 1.00 98.44 208 MET A CA 1
ATOM 1549 C C . MET A 1 208 ? 4.068 -2.028 9.237 1.00 98.44 208 MET A C 1
ATOM 1551 O O . MET A 1 208 ? 3.654 -1.239 10.089 1.00 98.44 208 MET A O 1
ATOM 1555 N N . ASN A 1 209 ? 5.366 -2.272 9.042 1.00 98.44 209 ASN A N 1
ATOM 1556 C CA . ASN A 1 209 ? 6.443 -1.598 9.767 1.00 98.44 209 ASN A CA 1
ATOM 1557 C C . ASN A 1 209 ? 7.314 -0.767 8.818 1.00 98.44 209 ASN A C 1
ATOM 1559 O O . ASN A 1 209 ? 7.738 -1.232 7.758 1.00 98.44 209 ASN A O 1
ATOM 1563 N N . LEU A 1 210 ? 7.595 0.469 9.215 1.00 98.06 210 LEU A N 1
ATOM 1564 C CA . LEU A 1 210 ? 8.468 1.395 8.507 1.00 98.06 210 LEU A CA 1
ATOM 1565 C C . LEU A 1 210 ? 9.882 1.370 9.089 1.00 98.06 210 LEU A C 1
ATOM 1567 O O . LEU A 1 210 ? 10.067 1.264 10.297 1.00 98.06 210 LEU A O 1
ATOM 1571 N N . ARG A 1 211 ? 10.880 1.621 8.238 1.00 96.00 211 ARG A N 1
ATOM 1572 C CA . ARG A 1 211 ? 12.290 1.794 8.637 1.00 96.00 211 ARG A CA 1
ATOM 1573 C C . ARG A 1 211 ? 12.497 2.991 9.565 1.00 96.00 211 ARG A C 1
ATOM 1575 O O . ARG A 1 211 ? 13.408 3.007 10.388 1.00 96.00 211 ARG A O 1
ATOM 1582 N N . PHE A 1 212 ? 11.697 4.035 9.372 1.00 95.75 212 PHE A N 1
ATOM 1583 C CA . PHE A 1 212 ? 11.683 5.248 10.179 1.00 95.75 212 PHE A CA 1
ATOM 1584 C C . PHE A 1 212 ? 10.330 5.951 10.045 1.00 95.75 212 PHE A C 1
ATOM 1586 O O . PHE A 1 212 ? 9.614 5.752 9.065 1.00 95.75 212 PHE A O 1
ATOM 1593 N N . ALA A 1 213 ? 9.996 6.797 11.022 1.00 96.88 213 ALA A N 1
ATOM 1594 C CA . ALA A 1 213 ? 8.764 7.575 11.003 1.00 96.88 213 ALA A CA 1
ATOM 1595 C C . ALA A 1 213 ? 8.706 8.470 9.760 1.00 96.88 213 ALA A C 1
ATOM 1597 O O . ALA A 1 213 ? 9.654 9.209 9.473 1.00 96.88 213 ALA A O 1
ATOM 1598 N N . TRP A 1 214 ? 7.580 8.437 9.050 1.00 95.38 214 TRP A N 1
ATOM 1599 C CA . TRP A 1 214 ? 7.400 9.201 7.822 1.00 95.38 214 TRP A CA 1
ATOM 1600 C C . TRP A 1 214 ? 6.048 9.907 7.802 1.00 95.38 214 TRP A C 1
ATOM 1602 O O . TRP A 1 214 ? 4.992 9.281 7.876 1.00 95.38 214 TRP A O 1
ATOM 1612 N N . HIS A 1 215 ? 6.081 11.236 7.705 1.00 92.00 215 HIS A N 1
ATOM 1613 C CA . HIS A 1 215 ? 4.898 12.079 7.899 1.00 92.00 215 HIS A CA 1
ATOM 1614 C C . HIS A 1 215 ? 3.829 11.889 6.816 1.00 92.00 215 HIS A C 1
ATOM 1616 O O . HIS A 1 215 ? 2.654 12.118 7.071 1.00 92.00 215 HIS A O 1
ATOM 1622 N N . SER A 1 216 ? 4.226 11.481 5.610 1.00 93.19 216 SER A N 1
ATOM 1623 C CA . SER A 1 216 ? 3.319 11.306 4.472 1.00 93.19 216 SER A CA 1
ATOM 1624 C C . SER A 1 216 ? 2.838 9.866 4.300 1.00 93.19 216 SER A C 1
ATOM 1626 O O . SER A 1 216 ? 2.290 9.556 3.253 1.00 93.19 216 SER A O 1
ATOM 1628 N N . THR A 1 217 ? 3.032 8.985 5.288 1.00 96.12 217 THR A N 1
ATOM 1629 C CA . THR A 1 217 ? 2.672 7.560 5.163 1.00 96.12 217 THR A CA 1
ATOM 1630 C C . THR A 1 217 ? 1.216 7.358 4.749 1.00 96.12 217 THR A C 1
ATOM 1632 O O . THR A 1 217 ? 0.975 6.732 3.726 1.00 96.12 217 THR A O 1
ATOM 1635 N N . LEU A 1 218 ? 0.252 7.928 5.484 1.00 96.19 218 LEU A N 1
ATOM 1636 C CA . LEU A 1 218 ? -1.174 7.757 5.169 1.00 96.19 218 LEU A CA 1
ATOM 1637 C C . LEU A 1 218 ? -1.535 8.358 3.805 1.00 96.19 218 LEU A C 1
ATOM 1639 O O . LEU A 1 218 ? -2.211 7.717 3.013 1.00 96.19 218 LEU A O 1
ATOM 1643 N N . GLU A 1 219 ? -1.008 9.546 3.502 1.00 95.44 219 GLU A N 1
ATOM 1644 C CA . GLU A 1 219 ? -1.205 10.221 2.212 1.00 95.44 219 GLU A CA 1
ATOM 1645 C C . GLU A 1 219 ? -0.700 9.377 1.038 1.00 95.44 219 GLU A C 1
ATOM 1647 O O . GLU A 1 219 ? -1.293 9.348 -0.031 1.00 95.44 219 GLU A O 1
ATOM 1652 N N . LYS A 1 220 ? 0.416 8.671 1.221 1.00 94.88 220 LYS A N 1
ATOM 1653 C CA . LYS A 1 220 ? 0.995 7.831 0.173 1.00 94.88 220 LYS A CA 1
ATOM 1654 C C . LYS A 1 220 ? 0.294 6.492 0.019 1.00 94.88 220 LYS A C 1
ATOM 1656 O O . LYS A 1 220 ? 0.452 5.884 -1.029 1.00 94.88 220 LYS A O 1
ATOM 1661 N N . LEU A 1 221 ? -0.496 6.062 0.999 1.00 96.12 221 LEU A N 1
ATOM 1662 C CA . LEU A 1 221 ? -1.312 4.850 0.918 1.00 96.12 221 LEU A CA 1
ATOM 1663 C C . LEU A 1 221 ? -2.627 5.046 0.141 1.00 96.12 221 LEU A C 1
ATOM 1665 O O . LEU A 1 221 ? -3.363 4.076 -0.010 1.00 96.12 221 LEU A O 1
ATOM 1669 N N . THR A 1 222 ? -2.911 6.250 -0.378 1.00 94.62 222 THR A N 1
ATOM 1670 C CA . THR A 1 222 ? -4.104 6.528 -1.205 1.00 94.62 222 THR A CA 1
ATOM 1671 C C . THR A 1 222 ? -3.885 6.344 -2.712 1.00 94.62 222 THR A C 1
ATOM 1673 O O . THR A 1 222 ? -4.754 6.674 -3.515 1.00 94.62 222 THR A O 1
ATOM 1676 N N . ILE A 1 223 ? -2.704 5.881 -3.133 1.00 90.81 223 ILE A N 1
ATOM 1677 C CA . ILE A 1 223 ? -2.323 5.848 -4.551 1.00 90.81 223 ILE A CA 1
ATOM 1678 C C . ILE A 1 223 ? -2.584 4.485 -5.200 1.00 90.81 223 ILE A C 1
ATOM 1680 O O . ILE A 1 223 ? -2.337 3.436 -4.604 1.00 90.81 223 ILE A O 1
ATOM 1684 N N . GLY A 1 224 ? -2.947 4.524 -6.485 1.00 89.56 224 GLY A N 1
ATOM 1685 C CA . GLY A 1 224 ? -3.362 3.349 -7.257 1.00 89.56 224 GLY A CA 1
ATOM 1686 C C . GLY A 1 224 ? -2.434 2.123 -7.208 1.00 89.56 224 GLY A C 1
ATOM 1687 O O . GLY A 1 224 ? -2.890 0.997 -7.008 1.00 89.56 224 GLY A O 1
ATOM 1688 N N . PRO A 1 225 ? -1.102 2.282 -7.327 1.00 90.88 225 PRO A N 1
ATOM 1689 C CA . PRO A 1 225 ? -0.199 1.133 -7.272 1.00 90.88 225 PRO A CA 1
ATOM 1690 C C . PRO A 1 225 ? -0.176 0.347 -5.956 1.00 90.88 225 PRO A C 1
ATOM 1692 O O . PRO A 1 225 ? 0.453 -0.708 -5.906 1.00 90.88 225 PRO A O 1
ATOM 1695 N N . LEU A 1 226 ? -0.789 0.873 -4.892 1.00 94.00 226 LEU A N 1
ATOM 1696 C CA . LEU A 1 226 ? -0.864 0.230 -3.579 1.00 94.00 226 LEU A CA 1
ATOM 1697 C C . LEU A 1 226 ? -2.227 -0.418 -3.309 1.00 94.00 226 LEU A C 1
ATOM 1699 O O . LEU A 1 226 ? -2.446 -0.946 -2.218 1.00 94.00 226 LEU A O 1
ATOM 1703 N N . GLU A 1 227 ? -3.123 -0.396 -4.292 1.00 96.12 227 GLU A N 1
ATOM 1704 C CA . GLU A 1 227 ? -4.417 -1.071 -4.251 1.00 96.12 227 GLU A CA 1
ATOM 1705 C C . GLU A 1 227 ? -4.244 -2.589 -4.447 1.00 96.12 227 GLU A C 1
ATOM 1707 O O . GLU A 1 227 ? -3.333 -3.024 -5.167 1.00 96.12 227 GLU A O 1
ATOM 1712 N N . PRO A 1 228 ? -5.094 -3.416 -3.816 1.00 96.50 228 PRO A N 1
ATOM 1713 C CA . PRO A 1 228 ? -4.967 -4.855 -3.866 1.00 96.50 228 PRO A CA 1
ATOM 1714 C C . PRO A 1 228 ? -5.483 -5.413 -5.199 1.00 96.50 228 PRO A C 1
ATOM 1716 O O . PRO A 1 228 ? -6.517 -5.006 -5.732 1.00 96.50 228 PRO A O 1
ATOM 1719 N N . VAL A 1 229 ? -4.788 -6.424 -5.696 1.00 95.31 229 VAL A N 1
ATOM 1720 C CA . VAL A 1 229 ? -5.277 -7.413 -6.655 1.00 95.31 229 VAL A CA 1
ATOM 1721 C C . VAL A 1 229 ? -5.434 -8.758 -5.937 1.00 95.31 229 VAL A C 1
ATOM 1723 O O . VAL A 1 229 ? -4.695 -9.002 -4.980 1.00 95.31 229 VAL A O 1
ATOM 1726 N N . PRO A 1 230 ? -6.349 -9.639 -6.385 1.00 95.62 230 PRO A N 1
ATOM 1727 C CA . PRO A 1 230 ? -6.469 -10.977 -5.816 1.00 95.62 230 PRO A CA 1
ATOM 1728 C C . PRO A 1 230 ? -5.122 -11.709 -5.813 1.00 95.62 230 PRO A C 1
ATOM 1730 O O . PRO A 1 230 ? -4.411 -11.720 -6.824 1.00 95.62 230 PRO A O 1
ATOM 1733 N N . GLU A 1 231 ? -4.774 -12.314 -4.681 1.00 93.19 231 GLU A N 1
ATOM 1734 C CA . GLU A 1 231 ? -3.542 -13.079 -4.514 1.00 93.19 231 GLU A CA 1
ATOM 1735 C C . GLU A 1 231 ? -3.425 -14.166 -5.588 1.00 93.19 231 GLU A C 1
ATOM 1737 O O . GLU A 1 231 ? -4.359 -14.925 -5.845 1.00 93.19 231 GLU A O 1
ATOM 1742 N N . GLY A 1 232 ? -2.254 -14.243 -6.226 1.00 87.31 232 GLY A N 1
ATOM 1743 C CA . GLY A 1 232 ? -1.980 -15.243 -7.258 1.00 87.31 232 GLY A CA 1
ATOM 1744 C C . GLY A 1 232 ? -2.657 -14.970 -8.603 1.00 87.31 232 GLY A C 1
ATOM 1745 O O . GLY A 1 232 ? -2.495 -15.764 -9.523 1.00 87.31 232 GLY A O 1
ATOM 1746 N N . LEU A 1 233 ? -3.361 -13.846 -8.777 1.00 88.88 233 LEU A N 1
ATOM 1747 C CA . LEU A 1 233 ? -3.972 -13.525 -10.067 1.00 88.88 233 LEU A CA 1
ATOM 1748 C C . LEU A 1 233 ? -2.923 -13.367 -11.180 1.00 88.88 233 LEU A C 1
ATOM 1750 O O . LEU A 1 233 ? -3.163 -13.785 -12.306 1.00 88.88 233 LEU A O 1
ATOM 1754 N N . VAL A 1 234 ? -1.762 -12.778 -10.885 1.00 87.12 234 VAL A N 1
ATOM 1755 C CA . VAL A 1 234 ? -0.691 -12.501 -11.862 1.00 87.12 234 VAL A CA 1
ATOM 1756 C C . VAL A 1 234 ? 0.617 -13.191 -11.449 1.00 87.12 234 VAL A C 1
ATOM 1758 O O . VAL A 1 234 ? 0.898 -13.374 -10.264 1.00 87.12 234 VAL A O 1
ATOM 1761 N N . ASP A 1 235 ? 1.438 -13.593 -12.414 1.00 83.88 235 ASP A N 1
ATOM 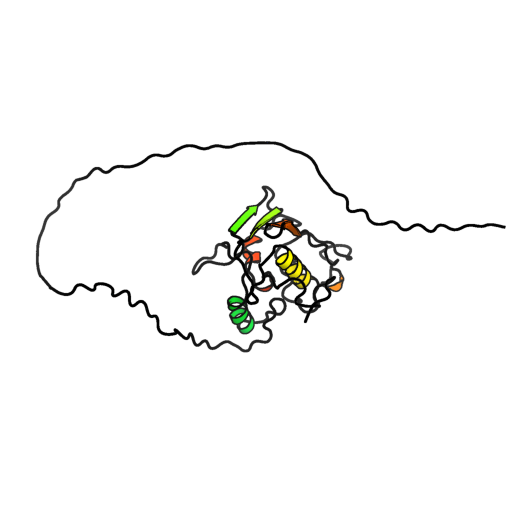1762 C CA . ASP A 1 235 ? 2.664 -14.376 -12.196 1.00 83.88 235 ASP A CA 1
ATOM 1763 C C . ASP A 1 235 ? 3.948 -13.535 -12.071 1.00 83.88 235 ASP A C 1
ATOM 1765 O O . ASP A 1 235 ? 5.036 -14.076 -11.883 1.00 83.88 235 ASP A O 1
ATOM 1769 N N . ASP A 1 236 ? 3.849 -12.207 -12.156 1.00 84.38 236 ASP A N 1
ATOM 1770 C CA . ASP A 1 236 ? 5.003 -11.303 -12.112 1.00 84.38 236 ASP A CA 1
ATOM 1771 C C . ASP A 1 236 ? 5.327 -10.774 -10.703 1.00 84.38 236 ASP A C 1
ATOM 1773 O O . ASP A 1 236 ? 6.212 -9.928 -10.546 1.00 84.38 236 ASP A O 1
ATOM 1777 N N . ALA A 1 237 ? 4.647 -11.293 -9.677 1.00 83.88 237 ALA A N 1
ATOM 1778 C CA . ALA A 1 237 ? 5.016 -11.110 -8.278 1.00 83.88 237 ALA A CA 1
ATOM 1779 C C . ALA A 1 237 ? 6.085 -12.147 -7.874 1.00 83.88 237 ALA A C 1
ATOM 1781 O O . ALA A 1 237 ? 5.868 -13.350 -8.046 1.00 83.88 237 ALA A O 1
ATOM 1782 N N . PRO A 1 238 ? 7.235 -11.742 -7.307 1.00 78.94 238 PRO A N 1
ATOM 1783 C CA . PRO A 1 238 ? 8.259 -12.699 -6.905 1.00 78.94 238 PRO A CA 1
ATOM 1784 C C . PRO A 1 238 ? 7.755 -13.723 -5.882 1.00 78.94 238 PRO A C 1
ATOM 1786 O O . PRO A 1 238 ? 7.185 -13.364 -4.856 1.00 78.94 238 PRO A O 1
ATOM 1789 N N . GLY A 1 239 ? 8.025 -15.005 -6.134 1.00 74.62 239 GLY A N 1
ATOM 1790 C CA . GLY A 1 239 ? 7.643 -16.090 -5.224 1.00 74.62 239 GLY A CA 1
ATOM 1791 C C . GLY A 1 239 ? 6.197 -16.577 -5.365 1.00 74.62 239 GLY A C 1
ATOM 1792 O O . GLY A 1 239 ? 5.806 -17.462 -4.605 1.00 74.62 239 GLY A O 1
ATOM 1793 N N . TYR A 1 240 ? 5.443 -16.063 -6.341 1.00 71.19 240 TYR A N 1
ATOM 1794 C CA . TYR A 1 240 ? 4.092 -16.514 -6.669 1.00 71.19 240 TYR A CA 1
ATOM 1795 C C . TYR A 1 240 ? 4.053 -17.112 -8.079 1.00 71.19 240 TYR A C 1
ATOM 1797 O O . TYR A 1 240 ? 4.568 -16.522 -9.023 1.00 71.19 240 TYR A O 1
ATOM 1805 N N . ASP A 1 241 ? 3.420 -18.277 -8.216 1.00 63.00 241 ASP A N 1
ATOM 1806 C CA . ASP A 1 241 ? 3.051 -18.841 -9.515 1.00 63.00 241 ASP A CA 1
ATOM 1807 C C . ASP A 1 241 ? 1.615 -18.376 -9.806 1.00 63.00 241 ASP A C 1
ATOM 1809 O O . ASP A 1 241 ? 0.673 -18.871 -9.188 1.00 63.00 241 ASP A O 1
ATOM 1813 N N . GLY A 1 242 ? 1.454 -17.369 -10.667 1.00 63.09 242 GLY A N 1
ATOM 1814 C CA . GLY A 1 242 ? 0.145 -16.788 -10.973 1.00 63.09 242 GLY A CA 1
ATOM 1815 C C . GLY A 1 242 ? -0.777 -17.712 -11.778 1.00 63.09 242 GLY A C 1
ATOM 1816 O O . GLY A 1 242 ? -0.337 -18.702 -12.365 1.00 63.09 242 GLY A O 1
ATOM 1817 N N . GLU A 1 243 ? -2.069 -17.381 -11.819 1.00 66.06 243 GLU A N 1
ATOM 1818 C CA . GLU A 1 243 ? -3.102 -18.182 -12.494 1.00 66.06 243 GLU A CA 1
ATOM 1819 C C . GLU A 1 243 ? -3.470 -17.703 -13.916 1.00 66.06 243 GLU A C 1
ATOM 1821 O O . GLU A 1 243 ? -4.196 -18.416 -14.620 1.00 66.06 243 GLU A O 1
ATOM 1826 N N . LEU A 1 244 ? -2.988 -16.528 -14.351 1.00 54.59 244 LEU A N 1
ATOM 1827 C CA . LEU A 1 244 ? -3.282 -15.925 -15.666 1.00 54.59 244 LEU A CA 1
ATOM 1828 C C . LEU A 1 244 ? -2.203 -16.150 -16.734 1.00 54.59 244 LEU A C 1
ATOM 1830 O O . LEU A 1 244 ? -1.001 -16.052 -16.416 1.00 54.59 244 LEU A O 1
#

Mean predicted aligned error: 14.33 Å